Protein AF-A0A1Q6NEU2-F1 (afdb_monomer_lite)

Foldseek 3Di:
DDPWDFQPPPPPPFDKDQKKAFDFDWLLQPPPDHADRMDGADIFTWDGTFDPQVDDPVPPRHGQKDATIFDADPDDDPCVVVPPPSGTGGAWMDRQLRTDHNHCNDPDGDPSSVSSVVSSVLSSVCSVFDPKDKFWFPDQDPPGDTDPDDDADCDCVVQVVVPPRHRPVPDDDDIHMDIDGSPAIDDPGDDPPPPPHKDKDWDWDFDPPPFDWDQDPNDTTGIDTQLAPPGVFWDADSPPRDIWGADPVSMTTDGDDD

Secondary structure (DSSP, 8-state):
-----BSSTTT-S---EEEEEE---SHHHHSSSPPPSEEEEEEE---SB---TT--SS-SSS-SEEEEEEE--SSSSHHHHSTT-TTTSEEEEEETTEEEE-TTSSS---HHHHHHHHHHHHHHHHTS-PPPEEEEESSSSTTSPB---------HHHHTTSTT---GGGS----EEEEE-TT---S-S--S-TTTTEEEE--EEE-TTTPEEEEETTEEEEEEE--STTSS-EEE-TTT--EEE--TTS-EEEEPP-

Structure (mmCIF, N/CA/C/O backbone):
data_AF-A0A1Q6NEU2-F1
#
_entry.id   AF-A0A1Q6NEU2-F1
#
loop_
_atom_site.group_PDB
_atom_site.id
_atom_site.type_symbol
_atom_site.label_atom_id
_atom_site.label_alt_id
_atom_site.label_comp_id
_atom_site.label_asym_id
_atom_site.label_entity_id
_atom_site.label_seq_id
_atom_site.pdbx_PDB_ins_code
_atom_site.Cartn_x
_atom_site.Cartn_y
_atom_site.Cartn_z
_atom_site.occupancy
_atom_site.B_iso_or_equiv
_atom_site.auth_seq_id
_atom_site.auth_comp_id
_atom_site.auth_asym_id
_atom_site.auth_atom_id
_atom_site.pdbx_PDB_model_num
ATOM 1 N N . MET A 1 1 ? -8.692 10.899 -31.479 1.00 35.50 1 MET A N 1
ATOM 2 C CA . MET A 1 1 ? -7.730 10.333 -32.453 1.00 35.50 1 MET A CA 1
ATOM 3 C C . MET A 1 1 ? -6.394 10.227 -31.744 1.00 35.50 1 MET A C 1
ATOM 5 O O . MET A 1 1 ? -5.706 11.233 -31.646 1.00 35.50 1 MET A O 1
ATOM 9 N N . THR A 1 2 ? -6.055 9.061 -31.203 1.00 41.38 2 THR A N 1
ATOM 10 C CA . THR A 1 2 ? -4.752 8.843 -30.561 1.00 41.38 2 THR A CA 1
ATOM 11 C C . THR A 1 2 ? -3.757 8.523 -31.672 1.00 41.38 2 THR A C 1
ATOM 13 O O . THR A 1 2 ? -3.809 7.448 -32.267 1.00 41.38 2 THR A O 1
ATOM 16 N N . GLN A 1 3 ? -2.932 9.498 -32.058 1.00 51.88 3 GLN A N 1
ATOM 17 C CA . GLN A 1 3 ? -1.865 9.256 -33.026 1.00 51.88 3 GLN A CA 1
ATOM 18 C C . GLN A 1 3 ? -0.739 8.517 -32.300 1.00 51.88 3 GLN A C 1
ATOM 20 O O . GLN A 1 3 ? -0.020 9.106 -31.500 1.00 51.88 3 GLN A O 1
ATOM 25 N N . GLY A 1 4 ? -0.615 7.211 -32.537 1.00 51.53 4 GLY A N 1
ATOM 26 C CA . GLY A 1 4 ? 0.515 6.433 -32.040 1.00 51.53 4 GLY A CA 1
ATOM 27 C C . GLY A 1 4 ? 1.776 6.818 -32.804 1.00 51.53 4 GLY A C 1
ATOM 28 O O . GLY A 1 4 ? 1.962 6.394 -33.944 1.00 51.53 4 GLY A O 1
ATOM 29 N N . PHE A 1 5 ? 2.639 7.626 -32.196 1.00 65.00 5 PHE A N 1
ATOM 30 C CA . PHE A 1 5 ? 3.967 7.889 -32.735 1.00 65.00 5 PHE A CA 1
ATOM 31 C C . PHE A 1 5 ? 4.877 6.686 -32.442 1.00 65.00 5 PHE A C 1
ATOM 33 O O . PHE A 1 5 ? 4.876 6.121 -31.346 1.00 65.00 5 PHE A O 1
ATOM 40 N N . SER A 1 6 ? 5.630 6.252 -33.450 1.00 64.69 6 SER A N 1
ATOM 41 C CA . SER A 1 6 ? 6.607 5.170 -33.330 1.00 64.69 6 SER A CA 1
ATOM 42 C C . SER A 1 6 ? 7.957 5.715 -32.873 1.00 64.69 6 SER A C 1
ATOM 44 O O . SER A 1 6 ? 8.451 6.669 -33.473 1.00 64.69 6 SER A O 1
ATOM 46 N N . ASN A 1 7 ? 8.602 5.074 -31.899 1.00 65.06 7 ASN A N 1
ATOM 47 C CA . ASN A 1 7 ? 9.925 5.504 -31.427 1.00 65.06 7 ASN A CA 1
ATOM 48 C C . ASN A 1 7 ? 11.097 4.973 -32.238 1.00 65.06 7 ASN A C 1
ATOM 50 O O . ASN A 1 7 ? 12.141 5.609 -32.276 1.00 65.06 7 ASN A O 1
ATOM 54 N N . ASN A 1 8 ? 10.939 3.813 -32.878 1.00 57.53 8 ASN A N 1
ATOM 55 C CA . ASN A 1 8 ? 12.054 3.101 -33.511 1.00 57.53 8 ASN A CA 1
ATOM 56 C C . ASN A 1 8 ? 11.795 2.662 -34.952 1.00 57.53 8 ASN A C 1
ATOM 58 O O . ASN A 1 8 ? 12.530 1.834 -35.485 1.00 57.53 8 ASN A O 1
ATOM 62 N N . SER A 1 9 ? 10.797 3.235 -35.627 1.00 51.19 9 SER A N 1
ATOM 63 C CA . SER A 1 9 ? 10.545 2.914 -37.038 1.00 51.19 9 SER A CA 1
ATOM 64 C C . SER A 1 9 ? 11.638 3.414 -37.992 1.00 51.19 9 SER A C 1
ATOM 66 O O . SER A 1 9 ? 11.640 3.002 -39.147 1.00 51.19 9 SER A O 1
ATOM 68 N N . PHE A 1 10 ? 12.570 4.259 -37.530 1.00 45.19 10 PHE A N 1
ATOM 69 C CA . PHE A 1 10 ? 13.592 4.871 -38.386 1.00 45.19 10 PHE A CA 1
ATOM 70 C C . PHE A 1 10 ? 15.011 4.287 -38.273 1.00 45.19 10 PHE A C 1
ATOM 72 O O . PHE A 1 10 ? 15.767 4.486 -39.218 1.00 45.19 10 PHE A O 1
ATOM 79 N N . ASP A 1 11 ? 15.383 3.546 -37.216 1.00 50.19 11 ASP A N 1
ATOM 80 C CA . ASP A 1 11 ? 16.805 3.175 -37.009 1.00 50.19 11 ASP A CA 1
ATOM 81 C C . ASP A 1 11 ? 17.141 1.676 -37.146 1.00 50.19 11 ASP A C 1
ATOM 83 O O . ASP A 1 11 ? 18.307 1.308 -37.127 1.00 50.19 11 ASP A O 1
ATOM 87 N N . ASN A 1 12 ? 16.157 0.779 -37.310 1.00 46.88 12 ASN A N 1
ATOM 88 C CA . ASN A 1 12 ? 16.318 -0.672 -37.584 1.00 46.88 12 ASN A CA 1
ATOM 89 C C . ASN A 1 12 ? 17.397 -1.441 -36.761 1.00 46.88 12 ASN A C 1
ATOM 91 O O . ASN A 1 12 ? 17.771 -2.564 -37.095 1.00 46.88 12 ASN A O 1
ATOM 95 N N . THR A 1 13 ? 17.902 -0.860 -35.673 1.00 51.53 13 THR A N 1
ATOM 96 C CA . THR A 1 13 ? 19.008 -1.360 -34.850 1.00 51.53 13 THR A CA 1
ATOM 97 C C . THR A 1 13 ? 18.568 -1.335 -33.393 1.00 51.53 13 THR A C 1
ATOM 99 O O . THR A 1 13 ? 19.176 -0.689 -32.547 1.00 51.53 13 THR A O 1
ATOM 102 N N . GLY A 1 14 ? 17.452 -2.022 -33.108 1.00 58.94 14 GLY A N 1
ATOM 103 C CA . GLY A 1 14 ? 16.806 -2.056 -31.793 1.00 58.94 14 GLY A CA 1
ATOM 104 C C . GLY A 1 14 ? 17.824 -2.089 -30.654 1.00 58.94 14 GLY A C 1
ATOM 105 O O . GLY A 1 14 ? 18.530 -3.081 -30.455 1.00 58.94 14 GLY A O 1
ATOM 106 N N . HIS A 1 15 ? 17.946 -0.971 -29.939 1.00 72.69 15 HIS A N 1
ATOM 107 C CA . HIS A 1 15 ? 18.959 -0.822 -28.909 1.00 72.69 15 HIS A CA 1
ATOM 108 C C . HIS A 1 15 ? 18.599 -1.710 -27.729 1.00 72.69 15 HIS A C 1
ATOM 110 O O . HIS A 1 15 ? 17.589 -1.494 -27.055 1.00 72.69 15 HIS A O 1
ATOM 116 N N . THR A 1 16 ? 19.438 -2.705 -27.456 1.00 80.44 16 THR A N 1
ATOM 117 C CA . THR A 1 16 ? 19.224 -3.576 -26.308 1.00 80.44 16 THR A CA 1
ATOM 118 C C . THR A 1 16 ? 19.872 -3.027 -25.052 1.00 80.44 16 THR A C 1
ATOM 120 O O . THR A 1 16 ? 20.961 -2.455 -25.109 1.00 80.44 16 THR A O 1
ATOM 123 N N . THR A 1 17 ? 19.249 -3.273 -23.907 1.00 85.31 17 THR A N 1
ATOM 124 C CA . THR A 1 17 ? 19.856 -3.034 -22.599 1.00 85.31 17 THR A CA 1
ATOM 125 C C . THR A 1 17 ? 19.463 -4.119 -21.604 1.00 85.31 17 THR A C 1
ATOM 127 O O . THR A 1 17 ? 18.514 -4.861 -21.824 1.00 85.31 17 THR A O 1
ATOM 130 N N . SER A 1 18 ? 20.216 -4.217 -20.516 1.00 89.06 18 SER A N 1
ATOM 131 C CA . SER A 1 18 ? 19.984 -5.104 -19.374 1.00 89.06 18 SER A CA 1
ATOM 132 C C . SER A 1 18 ? 19.843 -4.309 -18.071 1.00 89.06 18 SER A C 1
ATOM 134 O O . SER A 1 18 ? 20.203 -4.796 -17.002 1.00 89.06 18 SER A O 1
ATOM 136 N N . HIS A 1 19 ? 19.440 -3.039 -18.164 1.00 90.12 19 HIS A N 1
ATOM 137 C CA . HIS A 1 19 ? 19.312 -2.151 -17.015 1.00 90.12 19 HIS A CA 1
ATOM 138 C C . HIS A 1 19 ? 18.087 -1.255 -17.157 1.00 90.12 19 HIS A C 1
ATOM 140 O O . HIS A 1 19 ? 17.776 -0.770 -18.249 1.00 90.12 19 HIS A O 1
ATOM 146 N N . ALA A 1 20 ? 17.464 -0.965 -16.022 1.00 92.00 20 ALA A N 1
ATOM 147 C CA . ALA A 1 20 ? 16.411 0.028 -15.915 1.00 92.00 20 ALA A CA 1
ATOM 148 C C . ALA A 1 20 ? 16.643 0.934 -14.700 1.00 92.00 20 ALA A C 1
ATOM 150 O O . ALA A 1 20 ? 17.252 0.528 -13.705 1.00 92.00 20 ALA A O 1
ATOM 151 N N . SER A 1 21 ? 16.179 2.174 -14.794 1.00 94.06 21 SER A N 1
ATOM 152 C CA . SER A 1 21 ? 16.161 3.157 -13.715 1.00 94.06 21 SER A CA 1
ATOM 153 C C . SER A 1 21 ? 14.737 3.443 -13.279 1.00 94.06 21 SER A C 1
ATOM 155 O O . SER A 1 21 ? 13.830 3.570 -14.100 1.00 94.06 21 SER A O 1
ATOM 157 N N . LYS A 1 22 ? 14.558 3.543 -11.966 1.00 94.50 22 LYS A N 1
ATOM 158 C CA . LYS A 1 22 ? 13.299 3.912 -11.335 1.00 94.50 22 LYS A CA 1
ATOM 159 C C . LYS A 1 22 ? 12.988 5.379 -11.622 1.00 94.50 22 LYS A C 1
ATOM 161 O O . LYS A 1 22 ? 13.884 6.222 -11.552 1.00 94.50 22 LYS A O 1
ATOM 166 N N . VAL A 1 23 ? 11.728 5.659 -11.934 1.00 93.12 23 VAL A N 1
ATOM 167 C CA . VAL A 1 23 ? 11.208 7.014 -12.187 1.00 93.12 23 VAL A CA 1
ATOM 168 C C . VAL A 1 23 ? 10.141 7.431 -11.183 1.00 93.12 23 VAL A C 1
ATOM 170 O O . VAL A 1 23 ? 10.088 8.608 -10.853 1.00 93.12 23 VAL A O 1
ATOM 173 N N . ASN A 1 24 ? 9.358 6.487 -10.653 1.00 89.06 24 ASN A N 1
ATOM 174 C CA . ASN A 1 24 ? 8.350 6.740 -9.622 1.00 89.06 24 ASN A CA 1
ATOM 175 C C . ASN A 1 24 ? 8.505 5.769 -8.446 1.00 89.06 24 ASN A C 1
ATOM 177 O O . ASN A 1 24 ? 9.010 4.658 -8.615 1.00 89.06 24 ASN A O 1
ATOM 181 N N . GLU A 1 25 ? 8.054 6.190 -7.264 1.00 83.50 25 GLU A N 1
ATOM 182 C CA . GLU A 1 25 ? 7.997 5.364 -6.052 1.00 83.50 25 GLU A CA 1
ATOM 183 C C . GLU A 1 25 ? 6.545 5.007 -5.714 1.00 83.50 25 GLU A C 1
ATOM 185 O O . GLU A 1 25 ? 5.640 5.794 -5.964 1.00 83.50 25 GLU A O 1
ATOM 190 N N . GLY A 1 26 ? 6.292 3.818 -5.169 1.00 79.94 26 GLY A N 1
ATOM 191 C CA . GLY A 1 26 ? 4.943 3.389 -4.783 1.00 79.94 26 GLY A CA 1
ATOM 192 C C . GLY A 1 26 ? 4.886 1.901 -4.457 1.00 79.94 26 GLY A C 1
ATOM 193 O O . GLY A 1 26 ? 5.928 1.260 -4.338 1.00 79.94 26 GLY A O 1
ATOM 194 N N . ALA A 1 27 ? 3.685 1.319 -4.356 1.00 78.31 27 ALA A N 1
ATOM 195 C CA . ALA A 1 27 ? 3.520 -0.110 -4.045 1.00 78.31 27 ALA A CA 1
ATOM 196 C C . ALA A 1 27 ? 4.365 -1.009 -4.969 1.00 78.31 27 ALA A C 1
ATOM 198 O O . ALA A 1 27 ? 5.043 -1.919 -4.499 1.00 78.31 27 ALA A O 1
ATOM 199 N N . MET A 1 28 ? 4.439 -0.663 -6.261 1.00 83.31 28 MET A N 1
ATOM 200 C CA . MET A 1 28 ? 5.257 -1.360 -7.262 1.00 83.31 28 MET A CA 1
ATOM 201 C C . MET A 1 28 ? 6.754 -1.409 -6.920 1.00 83.31 28 MET A C 1
ATOM 203 O O . MET A 1 28 ? 7.446 -2.346 -7.314 1.00 83.31 28 MET A O 1
ATOM 207 N N . THR A 1 29 ? 7.285 -0.418 -6.201 1.00 87.56 29 THR A N 1
ATOM 208 C CA . THR A 1 29 ? 8.722 -0.293 -5.898 1.00 87.56 29 THR A CA 1
ATOM 209 C C . THR A 1 29 ? 9.059 -0.531 -4.431 1.00 87.56 29 THR A C 1
ATOM 211 O O . THR A 1 29 ? 10.241 -0.592 -4.098 1.00 87.56 29 THR A O 1
ATOM 214 N N . GLN A 1 30 ? 8.051 -0.668 -3.568 1.00 85.75 30 GLN A N 1
ATOM 215 C CA . GLN A 1 30 ? 8.223 -0.680 -2.114 1.00 85.75 30 GLN A CA 1
ATOM 216 C C . GLN A 1 30 ? 7.699 -1.954 -1.439 1.00 85.75 30 GLN A C 1
ATOM 218 O O . GLN A 1 30 ? 8.169 -2.270 -0.348 1.00 85.75 30 GLN A O 1
ATOM 223 N N . TYR A 1 31 ? 6.754 -2.694 -2.040 1.00 82.38 31 TYR A N 1
ATOM 224 C CA . TYR A 1 31 ? 6.120 -3.833 -1.367 1.00 82.38 31 TYR A CA 1
ATOM 225 C C . TYR A 1 31 ? 5.802 -5.012 -2.302 1.00 82.38 31 TYR A C 1
ATOM 227 O O . TYR A 1 31 ? 5.257 -4.795 -3.382 1.00 82.38 31 TYR A O 1
ATOM 235 N N . PRO A 1 32 ? 6.057 -6.267 -1.873 1.00 82.62 32 PRO A N 1
ATOM 236 C CA . PRO A 1 32 ? 6.684 -6.672 -0.607 1.00 82.62 32 PRO A CA 1
ATOM 237 C C . PRO A 1 32 ? 8.203 -6.482 -0.583 1.00 82.62 32 PRO A C 1
ATOM 239 O O . PRO A 1 32 ? 8.812 -6.568 0.482 1.00 82.62 32 PRO A O 1
ATOM 242 N N . TYR A 1 33 ? 8.822 -6.229 -1.735 1.00 90.00 33 TYR A N 1
ATOM 243 C CA . TYR A 1 33 ? 10.257 -6.005 -1.836 1.00 90.00 33 TYR A CA 1
ATOM 244 C C . TYR A 1 33 ? 10.565 -4.536 -2.102 1.00 90.00 33 TYR A C 1
ATOM 246 O O . TYR A 1 33 ? 9.973 -3.908 -2.978 1.00 90.00 33 TYR A O 1
ATOM 254 N N . 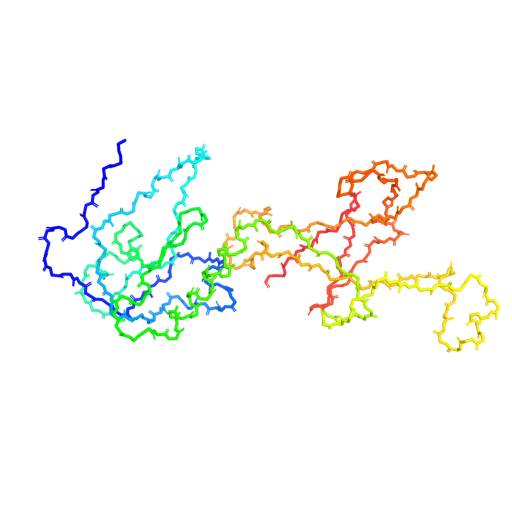TYR A 1 34 ? 11.570 -4.012 -1.406 1.00 90.62 34 TYR A N 1
ATOM 255 C CA . TYR A 1 34 ? 12.160 -2.729 -1.758 1.00 90.62 34 TYR A CA 1
ATOM 256 C C . TYR A 1 34 ? 12.983 -2.865 -3.046 1.00 90.62 34 TYR A C 1
ATOM 258 O O . TYR A 1 34 ? 13.957 -3.621 -3.092 1.00 90.62 34 TYR A O 1
ATOM 266 N N . ILE A 1 35 ? 12.615 -2.116 -4.085 1.00 91.38 35 ILE A N 1
ATOM 267 C CA . ILE A 1 35 ? 13.297 -2.115 -5.381 1.00 91.38 35 ILE A CA 1
ATOM 268 C C . ILE A 1 35 ? 14.207 -0.888 -5.481 1.00 91.38 35 ILE A C 1
ATOM 270 O O . ILE A 1 35 ? 13.770 0.253 -5.322 1.00 91.38 35 ILE A O 1
ATOM 274 N N . SER A 1 36 ? 15.488 -1.108 -5.781 1.00 91.38 36 SER A N 1
ATOM 275 C CA . SER A 1 36 ? 16.492 -0.045 -5.893 1.00 91.38 36 SER A CA 1
ATOM 276 C C . SER A 1 36 ? 16.226 0.929 -7.050 1.00 91.38 36 SER A C 1
ATOM 278 O O . SER A 1 36 ? 15.532 0.622 -8.018 1.00 91.38 36 SER A O 1
ATOM 280 N N . SER A 1 37 ? 16.832 2.120 -6.981 1.00 91.31 37 SER A N 1
ATOM 281 C CA . SER A 1 37 ? 16.742 3.162 -8.024 1.00 91.31 37 SER A CA 1
ATOM 282 C C . SER A 1 37 ? 17.287 2.739 -9.390 1.00 91.31 37 SER A C 1
ATOM 284 O O . SER A 1 37 ? 16.929 3.317 -10.413 1.00 91.31 37 SER A O 1
ATOM 286 N N . SER A 1 38 ? 18.136 1.716 -9.424 1.00 92.69 38 SER A N 1
ATOM 287 C CA . SER A 1 38 ? 18.604 1.064 -10.641 1.00 92.69 38 SER A CA 1
ATOM 288 C C . SER A 1 38 ? 18.494 -0.441 -10.447 1.00 92.69 38 SER A C 1
ATOM 290 O O . SER A 1 38 ? 18.886 -0.949 -9.395 1.00 92.69 38 SER A O 1
ATOM 292 N N . ILE A 1 39 ? 18.000 -1.140 -11.463 1.00 91.94 39 ILE A N 1
ATOM 293 C CA . ILE A 1 39 ? 17.892 -2.599 -11.476 1.00 91.94 39 ILE A CA 1
ATOM 294 C C . ILE A 1 39 ? 18.569 -3.184 -12.713 1.00 91.94 39 ILE A C 1
ATOM 296 O O . ILE A 1 39 ? 18.669 -2.535 -13.758 1.00 91.94 39 ILE A O 1
ATOM 300 N N . SER A 1 40 ? 19.031 -4.418 -12.571 1.00 90.69 40 SER A N 1
ATOM 301 C CA . SER A 1 40 ? 19.452 -5.294 -13.651 1.00 90.69 40 SER A CA 1
ATOM 302 C C . SER A 1 40 ? 18.236 -6.030 -14.197 1.00 90.69 40 SER A C 1
ATOM 304 O O . SER A 1 40 ? 17.435 -6.576 -13.437 1.00 90.69 40 SER A O 1
ATOM 306 N N . THR A 1 41 ? 18.118 -6.069 -15.515 1.00 88.56 41 THR A N 1
ATOM 307 C CA . THR A 1 41 ? 17.045 -6.753 -16.234 1.00 88.56 41 THR A CA 1
ATOM 308 C C . THR A 1 41 ? 17.644 -7.799 -17.161 1.00 88.56 41 THR A C 1
ATOM 310 O O . THR A 1 41 ? 18.794 -7.684 -17.600 1.00 88.56 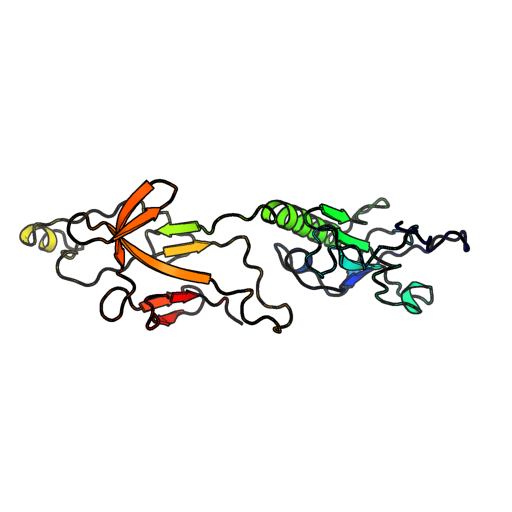41 THR A O 1
ATOM 313 N N . ALA A 1 42 ? 16.852 -8.793 -17.550 1.00 88.81 42 ALA A N 1
ATOM 314 C CA . ALA A 1 42 ? 17.140 -9.574 -18.734 1.00 88.81 42 ALA A CA 1
ATOM 315 C C . ALA A 1 42 ? 17.346 -8.615 -19.916 1.00 88.81 42 ALA A C 1
ATOM 317 O O . ALA A 1 42 ? 16.777 -7.518 -19.972 1.00 88.81 42 ALA A O 1
ATOM 318 N N . THR A 1 43 ? 18.196 -9.013 -20.864 1.00 86.31 43 THR A N 1
ATOM 319 C CA . THR A 1 43 ? 18.469 -8.167 -22.028 1.00 86.31 43 THR A CA 1
ATOM 320 C C . THR A 1 43 ? 17.175 -7.950 -22.813 1.00 86.31 43 THR A C 1
ATOM 322 O O . THR A 1 43 ? 16.650 -8.881 -23.417 1.00 86.31 43 THR A O 1
ATOM 325 N N . THR A 1 44 ? 16.688 -6.718 -22.844 1.00 83.19 44 THR A N 1
ATOM 326 C CA . THR A 1 44 ? 15.460 -6.302 -23.527 1.00 83.19 44 THR A CA 1
ATOM 327 C C . THR A 1 44 ? 15.777 -5.283 -24.619 1.00 83.19 44 THR A C 1
ATOM 329 O O . THR A 1 44 ? 16.917 -4.824 -24.714 1.00 83.19 44 THR A O 1
ATOM 332 N N . HIS A 1 45 ? 14.816 -4.975 -25.487 1.00 82.56 45 HIS A N 1
ATOM 333 C CA . HIS A 1 45 ? 14.973 -4.014 -26.581 1.00 82.56 45 HIS A CA 1
ATOM 334 C C . HIS A 1 45 ? 14.245 -2.697 -26.296 1.00 82.56 45 HIS A C 1
ATOM 336 O O . HIS A 1 45 ? 13.431 -2.596 -25.382 1.00 82.56 45 HIS A O 1
ATOM 342 N N . SER A 1 46 ? 14.521 -1.695 -27.124 1.00 79.19 46 SER A N 1
ATOM 343 C CA . SER A 1 46 ? 13.841 -0.404 -27.110 1.00 79.19 46 SER A CA 1
ATOM 344 C C . SER A 1 46 ? 12.354 -0.514 -27.448 1.00 79.19 46 SER A C 1
ATOM 346 O O . SER A 1 46 ? 11.937 -1.419 -28.169 1.00 79.19 46 SER A O 1
ATOM 348 N N . GLN A 1 47 ? 11.532 0.409 -26.948 1.00 80.12 47 GLN A N 1
ATOM 349 C CA . GLN A 1 47 ? 10.089 0.363 -27.192 1.00 80.12 47 GLN A CA 1
ATOM 350 C C . GLN A 1 47 ? 9.745 0.769 -28.631 1.00 80.12 47 GLN A C 1
ATOM 352 O O . GLN A 1 47 ? 10.392 1.638 -29.226 1.00 80.12 47 GLN A O 1
ATOM 357 N N . TYR A 1 48 ? 8.718 0.129 -29.195 1.00 77.44 48 TYR A N 1
ATOM 358 C CA . TYR A 1 48 ? 8.244 0.419 -30.554 1.00 77.44 48 TYR A CA 1
ATOM 359 C C . TYR A 1 48 ? 7.291 1.616 -30.596 1.00 77.44 48 TYR A C 1
ATOM 361 O O . TYR A 1 48 ? 7.360 2.419 -31.528 1.00 77.44 48 TYR A O 1
ATOM 369 N N . TYR A 1 49 ? 6.443 1.760 -29.578 1.00 81.81 49 TYR A N 1
ATOM 370 C CA . TYR A 1 49 ? 5.387 2.770 -29.510 1.00 81.81 49 TYR A CA 1
ATOM 371 C C . TYR A 1 49 ? 5.626 3.751 -28.371 1.00 81.81 49 TYR A C 1
ATOM 373 O O . TYR A 1 49 ? 6.187 3.373 -27.344 1.00 81.81 49 TYR A O 1
ATOM 381 N N . GLN A 1 50 ? 5.161 4.984 -28.548 1.00 86.50 50 GLN A N 1
ATOM 382 C CA . GLN A 1 50 ? 5.089 5.981 -27.486 1.00 86.50 50 GLN A CA 1
ATOM 383 C C . GLN A 1 50 ? 3.895 5.733 -26.564 1.00 86.50 50 GLN A C 1
ATOM 385 O O . GLN A 1 50 ? 2.826 5.335 -27.028 1.00 86.50 50 GLN A O 1
ATOM 390 N N . LEU A 1 51 ? 4.065 6.012 -25.270 1.00 87.19 51 LEU A N 1
ATOM 391 C CA . LEU A 1 51 ? 2.930 6.101 -24.351 1.00 87.19 51 LEU A CA 1
ATOM 392 C C . LEU A 1 51 ? 2.191 7.426 -24.556 1.00 87.19 51 LEU A C 1
ATOM 394 O O . LEU A 1 51 ? 2.806 8.496 -24.600 1.00 87.19 51 LEU A O 1
ATOM 398 N N . ALA A 1 52 ? 0.865 7.352 -24.631 1.00 87.19 52 ALA A N 1
ATOM 399 C CA . ALA A 1 52 ? -0.006 8.518 -24.593 1.00 87.19 52 ALA A CA 1
ATOM 400 C C . ALA A 1 52 ? -0.087 9.032 -23.148 1.00 87.19 52 ALA A C 1
ATOM 402 O O . ALA A 1 52 ? -1.023 8.727 -22.422 1.00 87.19 52 ALA A O 1
ATOM 403 N N . MET A 1 53 ? 0.926 9.786 -22.713 1.00 87.19 53 MET A N 1
ATOM 404 C CA . MET A 1 53 ? 1.035 10.358 -21.355 1.00 87.19 53 MET A CA 1
ATOM 405 C C . MET A 1 53 ? -0.035 11.426 -21.043 1.00 87.19 53 MET A C 1
ATOM 407 O O . MET A 1 53 ? 0.030 12.116 -20.032 1.00 87.19 53 MET A O 1
ATOM 411 N N . GLU A 1 54 ? -0.973 11.617 -21.954 1.00 85.12 54 GLU A N 1
ATOM 412 C CA . GLU A 1 54 ? -2.105 12.528 -21.881 1.00 85.12 54 GLU A CA 1
ATOM 413 C C . GLU A 1 54 ? -3.439 11.770 -21.838 1.00 85.12 54 GLU A C 1
ATOM 415 O O . GLU A 1 54 ? -4.498 12.382 -21.933 1.00 85.12 54 GLU A O 1
ATOM 420 N N . GLU A 1 55 ? -3.388 10.439 -21.752 1.00 82.56 55 GLU A N 1
ATOM 421 C CA . GLU A 1 55 ? -4.567 9.594 -21.639 1.00 82.56 55 GLU A CA 1
ATOM 422 C C . GLU A 1 55 ? -5.263 9.836 -20.296 1.00 82.56 55 GLU A C 1
ATOM 424 O O . GLU A 1 55 ? -4.690 9.596 -19.236 1.00 82.56 55 GLU A O 1
ATOM 429 N N . ASP A 1 56 ? -6.514 10.271 -20.376 1.00 80.56 56 ASP A N 1
ATOM 430 C CA . ASP A 1 56 ? -7.421 10.496 -19.252 1.00 80.56 56 ASP A CA 1
ATOM 431 C C . ASP A 1 56 ? -8.790 9.919 -19.648 1.00 80.56 56 ASP A C 1
ATOM 433 O O . ASP A 1 56 ? -9.662 10.587 -20.207 1.00 80.56 56 ASP A O 1
ATO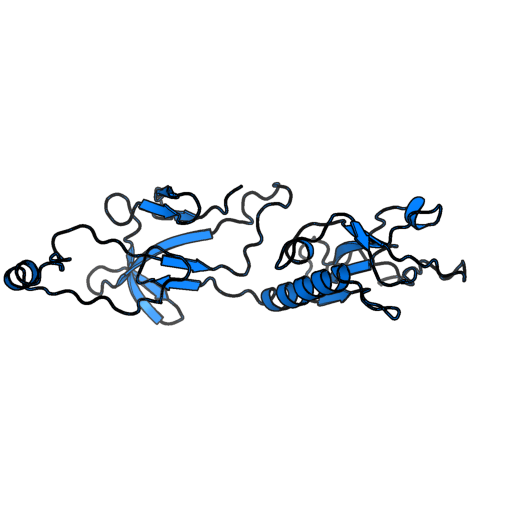M 437 N N . SER A 1 57 ? -8.934 8.605 -19.483 1.00 76.25 57 SER A N 1
ATOM 438 C CA . SER A 1 57 ? -10.115 7.842 -19.900 1.00 76.25 57 SER A CA 1
ATOM 439 C C . SER A 1 57 ? -11.298 8.098 -18.963 1.00 76.25 57 SER A C 1
ATOM 441 O O . SER A 1 57 ? -12.456 7.984 -19.377 1.00 76.25 57 SER A O 1
ATOM 443 N N . ASN A 1 58 ? -11.014 8.403 -17.694 1.00 76.31 58 ASN A N 1
ATOM 444 C CA . ASN A 1 58 ? -12.007 8.626 -16.646 1.00 76.31 58 ASN A CA 1
ATOM 445 C C . ASN A 1 58 ? -12.452 10.108 -16.551 1.00 76.31 58 ASN A C 1
ATOM 447 O O . ASN A 1 58 ? -13.481 10.384 -15.935 1.00 76.31 58 ASN A O 1
ATOM 451 N N . HIS A 1 59 ? -11.769 11.011 -17.266 1.00 79.88 59 HIS A N 1
ATOM 452 C CA . HIS A 1 59 ? -12.011 12.453 -17.347 1.00 79.88 59 HIS A CA 1
ATOM 453 C C . HIS A 1 59 ? -11.883 13.173 -15.994 1.00 79.88 59 HIS A C 1
ATOM 455 O O . HIS A 1 59 ? -12.605 14.145 -15.740 1.00 79.88 59 HIS A O 1
ATOM 461 N N . ASP A 1 60 ? -10.995 12.702 -15.116 1.00 78.44 60 ASP A N 1
ATOM 462 C CA . ASP A 1 60 ? -10.723 13.325 -13.815 1.00 78.44 60 ASP A CA 1
ATOM 463 C C . ASP A 1 60 ? -9.693 14.469 -13.890 1.00 78.44 60 ASP A C 1
ATOM 465 O O . ASP A 1 60 ? -9.456 15.168 -12.901 1.00 78.44 60 ASP A O 1
ATOM 469 N N . GLY A 1 61 ? -9.140 14.725 -15.081 1.00 81.88 61 GLY A N 1
ATOM 470 C CA . GLY A 1 61 ? -8.144 15.761 -15.327 1.00 81.88 61 GLY A CA 1
ATOM 471 C C . GLY A 1 61 ? -6.715 15.328 -15.002 1.00 81.88 61 GLY A C 1
ATOM 472 O O . GLY A 1 61 ? -5.810 16.168 -15.050 1.00 81.88 61 GLY A O 1
ATOM 473 N N . THR A 1 62 ? -6.494 14.053 -14.680 1.00 78.06 62 THR A N 1
ATOM 474 C CA . THR A 1 62 ? -5.185 13.456 -14.410 1.00 78.06 62 THR A CA 1
ATOM 475 C C . THR A 1 62 ? -4.849 12.369 -15.435 1.00 78.06 62 THR A C 1
ATOM 477 O O . THR A 1 62 ? -5.708 11.828 -16.118 1.00 78.06 62 THR A O 1
ATOM 480 N N . ASN A 1 63 ? -3.556 12.090 -15.615 1.00 81.06 63 ASN A N 1
ATOM 481 C CA . ASN A 1 63 ? -3.110 11.055 -16.547 1.00 81.06 63 ASN A CA 1
ATOM 482 C C . ASN A 1 63 ? -3.278 9.663 -15.912 1.00 81.06 63 ASN A C 1
ATOM 484 O O . ASN A 1 63 ? -2.735 9.404 -14.839 1.00 81.06 63 ASN A O 1
ATOM 488 N N . ASP A 1 64 ? -3.928 8.745 -16.628 1.00 78.88 64 ASP A N 1
ATOM 489 C CA . ASP A 1 64 ? -4.148 7.353 -16.215 1.00 78.88 64 ASP A CA 1
ATOM 490 C C . ASP A 1 64 ? -2.869 6.487 -16.221 1.00 78.88 64 ASP A C 1
ATOM 492 O O . ASP A 1 64 ? -2.876 5.357 -15.720 1.00 78.88 64 ASP A O 1
ATOM 496 N N . ILE A 1 65 ? -1.790 6.955 -16.857 1.00 87.81 65 ILE A N 1
ATOM 497 C CA . ILE A 1 65 ? -0.539 6.226 -17.083 1.00 87.81 65 ILE A CA 1
ATOM 498 C C . ILE A 1 65 ? 0.540 6.649 -16.086 1.00 87.81 65 ILE A C 1
ATOM 500 O O . ILE A 1 65 ? 1.026 7.782 -16.101 1.00 87.81 65 ILE A O 1
ATOM 504 N N . VAL A 1 66 ? 1.037 5.676 -15.321 1.00 89.25 66 VAL A N 1
ATOM 505 C CA . VAL A 1 66 ? 2.186 5.838 -14.422 1.00 89.25 66 VAL A CA 1
ATOM 506 C C . VAL A 1 66 ? 3.332 4.951 -14.888 1.00 89.25 66 VAL A C 1
ATOM 508 O O . VAL A 1 66 ? 3.215 3.727 -14.934 1.00 89.25 66 VAL A O 1
ATOM 511 N N . VAL A 1 67 ? 4.470 5.559 -15.221 1.00 92.38 67 VAL A N 1
ATOM 512 C CA . VAL A 1 67 ? 5.699 4.829 -15.567 1.00 92.38 67 VAL A CA 1
ATOM 513 C C . VAL A 1 67 ? 6.541 4.648 -14.310 1.00 92.38 67 VAL A C 1
ATOM 515 O O . VAL A 1 67 ? 6.849 5.617 -13.629 1.00 92.38 67 VAL A O 1
ATOM 518 N N . TRP A 1 68 ? 6.928 3.416 -13.996 1.00 93.81 68 TRP A N 1
ATOM 519 C CA . TRP A 1 68 ? 7.674 3.067 -12.781 1.00 93.81 68 TRP A CA 1
ATOM 520 C C . TRP A 1 68 ? 9.170 2.924 -13.039 1.00 93.81 68 TRP A C 1
ATOM 522 O O . TRP A 1 68 ? 9.989 3.359 -12.228 1.00 93.81 68 TRP A O 1
ATOM 532 N N . PHE A 1 69 ? 9.530 2.366 -14.195 1.00 94.31 69 PHE A N 1
ATOM 533 C CA . PHE A 1 69 ? 10.915 2.201 -14.624 1.00 94.31 69 PHE A CA 1
ATOM 534 C C . PHE A 1 69 ? 11.078 2.551 -16.099 1.00 94.31 69 PHE A C 1
ATOM 536 O O . PHE A 1 69 ? 10.233 2.190 -16.921 1.00 94.31 69 PHE A O 1
ATOM 543 N N . CYS A 1 70 ? 12.213 3.163 -16.429 1.00 92.75 70 CYS A N 1
ATOM 544 C CA . CYS A 1 70 ? 12.675 3.386 -17.793 1.00 92.75 70 CYS A CA 1
ATOM 545 C C . CYS A 1 70 ? 13.939 2.568 -18.077 1.00 92.75 70 CYS A C 1
ATOM 547 O O . CYS A 1 70 ? 14.789 2.386 -17.209 1.00 92.75 70 CYS A O 1
ATOM 549 N N . LEU A 1 71 ? 14.082 2.094 -19.309 1.00 90.06 71 LEU A N 1
ATOM 550 C CA . LEU A 1 71 ? 15.300 1.506 -19.843 1.00 90.06 71 LEU A CA 1
ATOM 551 C C . LEU A 1 71 ? 16.462 2.494 -19.726 1.00 90.06 71 LEU A C 1
ATOM 553 O O . LEU A 1 71 ? 16.341 3.682 -20.025 1.00 90.06 71 LEU A O 1
ATOM 557 N N . LYS A 1 72 ? 17.612 1.968 -19.314 1.00 88.38 72 LYS A N 1
ATOM 558 C CA . LYS A 1 72 ? 18.847 2.718 -19.081 1.00 88.38 72 LYS A CA 1
ATOM 559 C C . LYS A 1 72 ? 20.003 2.019 -19.779 1.00 88.38 72 LYS A C 1
ATOM 561 O O . LYS A 1 72 ? 20.017 0.797 -19.818 1.00 88.38 72 LYS A O 1
ATOM 566 N N . ASN A 1 73 ? 21.012 2.745 -20.265 1.00 79.38 73 ASN A N 1
ATOM 567 C CA . ASN A 1 73 ? 22.299 2.151 -20.661 1.00 79.38 73 ASN A CA 1
ATOM 568 C C . ASN A 1 73 ? 23.439 2.613 -19.749 1.00 79.38 73 ASN A C 1
ATOM 570 O O . ASN A 1 73 ? 23.394 3.701 -19.181 1.00 79.38 73 ASN A O 1
ATOM 574 N N . GLY A 1 74 ? 24.484 1.791 -19.659 1.00 63.09 74 GLY A N 1
ATOM 575 C CA . GLY A 1 74 ? 25.796 2.167 -19.129 1.00 63.09 74 GLY A CA 1
ATOM 576 C C . GLY A 1 74 ? 26.800 2.627 -20.200 1.00 63.09 74 GLY A C 1
ATOM 577 O O . GLY A 1 74 ? 27.959 2.848 -19.868 1.00 63.09 74 GLY A O 1
ATOM 578 N N . LYS A 1 75 ? 26.397 2.731 -21.475 1.00 64.94 75 LYS A N 1
ATOM 579 C CA . LYS A 1 75 ? 27.209 3.193 -22.623 1.00 64.94 75 LYS A CA 1
ATOM 580 C C . LYS A 1 75 ? 26.430 4.220 -23.449 1.00 64.94 75 LYS A C 1
ATOM 582 O O . LYS A 1 75 ? 25.207 4.157 -23.436 1.00 64.94 75 LYS A O 1
ATOM 587 N N . GLU A 1 76 ? 27.117 5.085 -24.200 1.00 64.06 76 GLU A N 1
ATOM 588 C CA . GLU A 1 76 ? 26.489 6.139 -25.018 1.00 64.06 76 GLU A CA 1
ATOM 589 C C . GLU A 1 76 ? 25.511 5.580 -26.066 1.00 64.06 76 GLU A C 1
ATOM 591 O O . GLU A 1 76 ? 25.915 4.979 -27.062 1.00 64.06 76 GLU A O 1
ATOM 596 N N . ASN A 1 77 ? 24.209 5.763 -25.831 1.00 71.38 77 ASN A N 1
ATOM 597 C CA . ASN A 1 77 ? 23.137 5.527 -26.801 1.00 71.38 77 ASN A CA 1
ATOM 598 C C . ASN A 1 77 ? 21.897 6.387 -26.477 1.00 71.38 77 ASN A C 1
ATOM 600 O O . ASN A 1 77 ? 21.946 7.248 -25.599 1.00 71.38 77 ASN A O 1
ATOM 604 N N . ALA A 1 78 ? 20.763 6.119 -27.139 1.00 69.56 78 ALA A N 1
ATOM 605 C CA . ALA A 1 78 ? 19.488 6.807 -26.905 1.00 69.56 78 ALA A CA 1
ATOM 606 C C . ALA A 1 78 ? 19.077 6.914 -25.418 1.00 69.56 78 ALA A C 1
ATOM 608 O O . ALA A 1 78 ? 18.542 7.941 -25.008 1.00 69.56 78 ALA A O 1
ATOM 609 N N . TYR A 1 79 ? 19.383 5.910 -24.587 1.00 78.56 79 TYR A N 1
ATOM 610 C CA . TYR A 1 79 ? 19.076 5.923 -23.150 1.00 78.56 79 TYR A CA 1
ATOM 611 C C . TYR A 1 79 ? 20.018 6.831 -22.337 1.00 78.56 79 TYR A C 1
ATOM 613 O O . TYR A 1 79 ? 19.685 7.219 -21.221 1.00 78.56 79 TYR A O 1
ATOM 621 N N . THR A 1 80 ? 21.199 7.158 -22.869 1.00 77.31 80 THR A N 1
ATOM 622 C CA . THR A 1 80 ? 22.129 8.144 -22.292 1.00 77.31 80 THR A CA 1
ATOM 623 C C . THR A 1 80 ? 21.767 9.564 -22.708 1.00 77.31 80 THR A C 1
ATOM 625 O O . THR A 1 80 ? 21.892 10.476 -21.897 1.00 77.31 80 THR A O 1
ATOM 628 N N . TYR A 1 81 ? 21.312 9.755 -23.951 1.00 79.75 81 TYR A N 1
ATOM 629 C CA . TYR A 1 81 ? 20.929 11.074 -24.463 1.00 79.75 81 TYR A CA 1
ATOM 630 C C . TYR A 1 81 ? 19.545 11.526 -23.975 1.00 79.75 81 TYR A C 1
ATOM 632 O O . TYR A 1 81 ? 19.340 12.720 -23.782 1.00 79.75 81 TYR A O 1
ATOM 640 N N . SER A 1 82 ? 18.620 10.586 -23.742 1.00 82.50 82 SER A N 1
ATOM 641 C CA . SER A 1 82 ? 17.291 10.841 -23.163 1.00 82.50 82 SER A CA 1
ATOM 642 C C . SER A 1 82 ? 17.043 9.915 -21.958 1.00 82.50 82 SER A C 1
ATOM 644 O O . SER A 1 82 ? 16.260 8.957 -22.040 1.00 82.50 82 SER A O 1
ATOM 646 N N . PRO A 1 83 ? 17.770 10.120 -20.840 1.00 85.44 83 PRO A N 1
ATOM 647 C CA . PRO A 1 83 ? 17.606 9.297 -19.649 1.00 85.44 83 PRO A CA 1
ATOM 648 C C . PRO A 1 83 ? 16.219 9.522 -19.043 1.00 85.44 83 PRO A C 1
ATOM 650 O O . PRO A 1 83 ? 15.736 10.649 -18.992 1.00 85.44 83 PRO A O 1
ATOM 653 N N . ASN A 1 84 ? 15.593 8.451 -18.545 1.00 88.94 84 ASN A N 1
ATOM 654 C CA . ASN A 1 84 ? 14.264 8.504 -17.921 1.00 88.94 84 ASN A CA 1
ATOM 655 C C . ASN A 1 84 ? 13.162 9.115 -18.808 1.00 88.94 84 ASN A C 1
ATOM 657 O O . ASN A 1 84 ? 12.182 9.654 -18.303 1.00 88.94 84 ASN A O 1
ATOM 661 N N . ASP A 1 85 ? 13.283 8.985 -20.129 1.00 89.88 85 ASP A N 1
ATOM 662 C CA . ASP A 1 85 ? 12.225 9.356 -21.066 1.00 89.88 85 ASP A CA 1
ATOM 663 C C . ASP A 1 85 ? 11.015 8.426 -20.899 1.00 89.88 85 ASP A C 1
ATOM 665 O O . ASP A 1 85 ? 10.961 7.335 -21.462 1.00 89.88 85 ASP A O 1
ATOM 669 N N . VAL A 1 86 ? 10.053 8.835 -20.074 1.00 90.38 86 VAL A N 1
ATOM 670 C CA . VAL A 1 86 ? 8.876 8.026 -19.722 1.00 90.38 86 VAL A CA 1
ATOM 671 C C . VAL A 1 86 ? 7.979 7.729 -20.920 1.00 90.38 86 VAL A C 1
ATOM 673 O O . VAL A 1 86 ? 7.351 6.675 -20.969 1.00 90.38 86 VAL A O 1
ATOM 676 N N . ARG A 1 87 ? 7.954 8.614 -21.922 1.00 88.75 87 ARG A N 1
ATOM 677 C CA . ARG A 1 87 ? 7.158 8.412 -23.134 1.00 88.75 87 ARG A CA 1
ATOM 678 C C . ARG A 1 87 ? 7.809 7.381 -24.048 1.00 88.75 87 ARG A C 1
ATOM 680 O O . ARG A 1 87 ? 7.087 6.612 -24.687 1.00 88.75 87 ARG A O 1
ATOM 687 N N . ASN A 1 88 ? 9.147 7.357 -24.099 1.00 85.38 88 ASN A N 1
ATOM 688 C CA . ASN A 1 88 ? 9.869 6.619 -25.133 1.00 85.38 88 ASN A CA 1
ATOM 689 C C . ASN A 1 88 ? 10.678 5.410 -24.682 1.00 85.38 88 ASN A C 1
ATOM 691 O O . ASN A 1 88 ? 10.818 4.441 -25.428 1.00 85.38 88 ASN A O 1
ATOM 695 N N . ASN A 1 89 ? 11.185 5.457 -23.461 1.00 88.56 89 ASN A N 1
ATOM 696 C CA . ASN A 1 89 ? 12.108 4.485 -22.903 1.00 88.56 89 ASN A CA 1
ATOM 697 C C . ASN A 1 89 ? 11.476 3.732 -21.729 1.00 88.56 89 ASN A C 1
ATOM 699 O O . ASN A 1 89 ? 12.205 3.213 -20.895 1.00 88.56 89 ASN A O 1
ATOM 703 N N . TYR A 1 90 ? 10.148 3.649 -21.628 1.00 90.62 90 TYR A N 1
ATOM 704 C CA . TYR A 1 90 ? 9.488 2.905 -20.553 1.00 90.62 90 TYR A CA 1
ATOM 705 C C . TYR A 1 90 ? 9.891 1.422 -20.553 1.00 90.62 90 TYR A C 1
ATOM 707 O O . TYR A 1 90 ? 10.102 0.793 -21.591 1.00 90.62 90 TYR A O 1
ATOM 715 N N . TYR A 1 91 ? 9.997 0.856 -19.358 1.00 91.62 91 TYR A N 1
ATOM 716 C CA . TYR A 1 91 ? 10.252 -0.564 -19.117 1.00 91.62 91 TYR A CA 1
ATOM 717 C C . TYR A 1 91 ? 9.116 -1.210 -18.321 1.00 91.62 91 TYR A C 1
ATOM 719 O O . TYR A 1 91 ? 8.744 -2.354 -18.574 1.00 91.62 91 TYR A O 1
ATOM 727 N N . PHE A 1 92 ? 8.553 -0.465 -17.371 1.00 92.00 92 PHE A N 1
ATOM 728 C CA . PHE A 1 92 ? 7.503 -0.935 -16.480 1.00 92.00 92 PHE A CA 1
ATOM 729 C C . PHE A 1 92 ? 6.519 0.206 -16.234 1.00 92.00 92 PHE A C 1
ATOM 731 O O . PHE A 1 92 ? 6.940 1.270 -15.778 1.00 92.00 92 PHE A O 1
ATOM 738 N N . TYR A 1 93 ? 5.237 0.016 -16.544 1.00 91.94 93 TYR A N 1
ATOM 739 C CA . TYR A 1 93 ? 4.212 1.051 -16.383 1.00 91.94 93 TYR A CA 1
ATOM 740 C C . TYR A 1 93 ? 2.847 0.447 -16.036 1.00 91.94 93 TYR A C 1
ATOM 742 O O . TYR A 1 93 ? 2.610 -0.742 -16.239 1.00 91.94 93 TYR A O 1
ATOM 750 N N . SER A 1 94 ? 1.943 1.266 -15.516 1.00 88.12 94 SER A N 1
ATOM 751 C CA . SER A 1 94 ? 0.544 0.914 -15.272 1.00 88.12 94 SER A CA 1
ATOM 752 C C . SER A 1 94 ? -0.386 1.902 -15.968 1.00 88.12 94 SER A C 1
ATOM 754 O O . SER A 1 94 ? -0.047 3.077 -16.088 1.00 88.12 94 SER A O 1
ATOM 756 N N . LYS A 1 95 ? -1.548 1.419 -16.413 1.00 83.00 95 LYS A N 1
ATOM 757 C CA . LYS A 1 95 ? -2.698 2.231 -16.826 1.00 83.00 95 LYS A CA 1
ATOM 758 C C . LYS A 1 95 ? -3.888 1.828 -15.959 1.00 83.00 95 LYS A C 1
ATOM 760 O O . LYS A 1 95 ? -4.404 0.720 -16.125 1.00 83.00 95 LYS A O 1
ATOM 765 N N . GLY A 1 96 ? -4.290 2.685 -15.024 1.00 71.69 96 GLY A N 1
ATOM 766 C CA . GLY A 1 96 ? -5.261 2.317 -13.989 1.00 71.69 96 GLY A CA 1
ATOM 767 C C . GLY A 1 96 ? -4.839 1.040 -13.245 1.00 71.69 96 GLY A C 1
ATOM 768 O O . GLY A 1 96 ? -3.726 0.950 -12.730 1.00 71.69 96 GLY A O 1
ATOM 769 N N . ASN A 1 97 ? -5.702 0.020 -13.244 1.00 68.25 97 ASN A N 1
ATOM 770 C CA . ASN A 1 97 ? -5.453 -1.281 -12.611 1.00 68.25 97 ASN A CA 1
ATOM 771 C C . ASN A 1 97 ? -4.697 -2.295 -13.493 1.00 68.25 97 ASN A C 1
ATOM 773 O O . ASN A 1 97 ? -4.462 -3.426 -13.065 1.00 68.25 97 ASN A O 1
ATOM 777 N N . VAL A 1 98 ? -4.326 -1.928 -14.722 1.00 77.38 98 VAL A N 1
ATOM 778 C CA . VAL A 1 98 ? -3.604 -2.813 -15.643 1.00 77.38 98 VAL A CA 1
ATOM 779 C C . VAL A 1 98 ? -2.116 -2.501 -15.600 1.00 77.38 98 VAL A C 1
ATOM 781 O O . VAL A 1 98 ? -1.699 -1.367 -15.835 1.00 77.38 98 VAL A O 1
ATOM 784 N N . ILE A 1 99 ? -1.302 -3.524 -15.347 1.00 86.12 99 ILE A N 1
ATOM 785 C CA . ILE A 1 99 ? 0.153 -3.399 -15.270 1.00 86.12 99 ILE A CA 1
ATOM 786 C C . ILE A 1 99 ? 0.790 -4.010 -16.513 1.00 86.12 99 ILE A C 1
ATOM 788 O O . ILE A 1 99 ? 0.525 -5.157 -16.871 1.00 86.12 99 ILE A O 1
ATOM 792 N N . TYR A 1 100 ? 1.680 -3.248 -17.138 1.00 86.75 100 TYR A N 1
ATOM 793 C CA . TYR A 1 100 ? 2.447 -3.651 -18.303 1.00 86.75 100 TYR A CA 1
ATOM 794 C C . TYR A 1 100 ? 3.914 -3.799 -17.918 1.00 86.75 100 TYR A C 1
ATOM 796 O O . TYR A 1 100 ? 4.578 -2.852 -17.487 1.00 86.75 100 TYR A O 1
ATOM 804 N N . THR A 1 101 ? 4.429 -5.012 -18.092 1.00 79.75 101 THR A N 1
ATOM 805 C CA . THR A 1 101 ? 5.786 -5.371 -17.677 1.00 79.75 101 THR A CA 1
ATOM 806 C C . THR A 1 101 ? 6.645 -5.674 -18.899 1.00 79.75 101 THR A C 1
ATOM 808 O O . THR A 1 101 ? 6.231 -6.446 -19.762 1.00 79.75 101 THR A O 1
ATOM 811 N N . GLY A 1 102 ? 7.858 -5.121 -18.953 1.00 68.75 102 GLY A N 1
ATOM 812 C CA . GLY A 1 102 ? 8.906 -5.524 -19.899 1.00 68.75 102 GLY A CA 1
ATOM 813 C C . GLY A 1 102 ? 9.736 -6.730 -19.435 1.00 68.75 102 GLY A C 1
ATOM 814 O O . GLY A 1 102 ? 10.793 -7.000 -20.010 1.00 68.75 102 GLY A O 1
ATOM 815 N N . VAL A 1 103 ? 9.301 -7.419 -18.373 1.00 66.75 103 VAL A N 1
ATOM 816 C CA . VAL A 1 103 ? 10.031 -8.509 -17.713 1.00 66.75 103 VAL A CA 1
ATOM 817 C C . VAL A 1 103 ? 10.139 -9.728 -18.633 1.00 66.75 103 VAL A C 1
ATOM 819 O O . VAL A 1 103 ? 9.162 -10.146 -19.248 1.00 66.75 103 VAL A O 1
ATOM 822 N N . GLY A 1 104 ? 11.329 -10.336 -18.704 1.00 56.72 104 GLY A N 1
ATOM 823 C CA . GLY A 1 104 ? 11.506 -11.652 -19.338 1.00 56.72 104 GLY A CA 1
ATOM 824 C C . GLY A 1 104 ? 11.561 -11.661 -20.872 1.00 56.72 104 GLY A C 1
ATOM 825 O O . GLY A 1 104 ? 11.396 -12.715 -21.483 1.00 56.72 104 GLY A O 1
ATOM 826 N N . HIS A 1 105 ? 11.833 -10.520 -21.512 1.00 64.75 105 HIS A N 1
ATOM 827 C CA . HIS A 1 105 ? 11.883 -10.401 -22.977 1.00 64.75 105 HIS A CA 1
ATOM 828 C C . HIS A 1 105 ? 12.952 -11.296 -23.660 1.00 64.75 105 HIS A C 1
ATOM 830 O O . HIS A 1 105 ? 12.850 -11.625 -24.843 1.00 64.75 105 HIS A O 1
ATOM 836 N N . LYS A 1 106 ? 13.993 -11.713 -22.929 1.00 65.88 106 LYS A N 1
ATOM 837 C CA . LYS A 1 106 ? 14.948 -12.765 -23.324 1.00 65.88 106 LYS A CA 1
ATOM 838 C C . LYS A 1 106 ? 15.134 -13.746 -22.165 1.00 65.88 106 LYS A C 1
ATOM 840 O O . LYS A 1 106 ? 14.769 -13.455 -21.029 1.00 65.88 106 LYS A O 1
ATOM 845 N N . THR A 1 107 ? 15.727 -14.906 -22.442 1.00 70.56 107 THR A N 1
ATOM 846 C CA . THR A 1 107 ? 16.079 -15.900 -21.415 1.00 70.56 107 THR A CA 1
ATOM 847 C C . THR A 1 107 ? 16.918 -15.279 -20.292 1.00 70.56 107 THR A C 1
ATOM 849 O O . THR A 1 107 ? 17.845 -14.523 -20.581 1.00 70.56 107 THR A O 1
ATOM 852 N N . GLY A 1 108 ? 16.653 -15.669 -19.041 1.00 76.06 108 GLY A N 1
ATOM 853 C CA . GLY A 1 108 ? 17.448 -15.255 -17.879 1.00 76.06 108 GLY A CA 1
ATOM 854 C C . GLY A 1 108 ? 16.860 -14.074 -17.106 1.00 76.06 108 GLY A C 1
ATOM 855 O O . GLY A 1 108 ? 17.548 -13.074 -16.923 1.00 76.06 108 GLY A O 1
ATOM 856 N N . ILE A 1 109 ? 15.607 -14.205 -16.650 1.00 85.69 109 ILE A N 1
ATOM 857 C CA . ILE A 1 109 ? 14.984 -13.258 -15.713 1.00 85.69 109 ILE A CA 1
ATOM 858 C C . ILE A 1 109 ? 15.883 -13.061 -14.484 1.00 85.69 109 ILE A C 1
ATOM 860 O O . ILE A 1 109 ? 16.358 -14.035 -13.890 1.00 85.69 109 ILE A O 1
ATOM 864 N N . THR A 1 110 ? 16.146 -11.812 -14.114 1.00 89.56 110 THR A N 1
ATOM 865 C CA . THR A 1 110 ? 16.979 -11.505 -12.946 1.00 89.56 110 THR A CA 1
ATOM 866 C C . THR A 1 110 ? 16.174 -11.626 -11.652 1.00 89.56 110 THR A C 1
ATOM 868 O O . THR A 1 110 ? 14.945 -11.558 -11.645 1.00 89.56 110 THR A O 1
ATOM 871 N N . GLN A 1 111 ? 16.859 -11.756 -10.514 1.00 91.38 111 GLN A N 1
ATOM 872 C CA . GLN A 1 111 ? 16.196 -11.725 -9.205 1.00 91.38 111 GLN A CA 1
ATOM 873 C C . GLN A 1 111 ? 15.451 -10.399 -8.968 1.00 91.38 111 GLN A C 1
ATOM 875 O O . GLN A 1 111 ? 14.361 -10.395 -8.405 1.00 91.38 111 GLN A O 1
ATOM 880 N N . GLN A 1 112 ? 16.012 -9.277 -9.427 1.00 91.88 112 GLN A N 1
ATOM 881 C CA . GLN A 1 112 ? 15.386 -7.960 -9.286 1.00 91.88 112 GLN A CA 1
ATOM 882 C C . GLN A 1 112 ? 14.127 -7.835 -10.156 1.00 91.88 112 GLN A C 1
ATOM 884 O O . GLN A 1 112 ? 13.142 -7.249 -9.718 1.00 91.88 112 GLN A O 1
ATOM 889 N N . GLU A 1 113 ? 14.111 -8.446 -11.346 1.00 90.69 113 GLU A N 1
ATOM 890 C CA . GLU A 1 113 ? 12.897 -8.567 -12.160 1.00 90.69 113 GLU A CA 1
ATOM 891 C C . GLU A 1 113 ? 11.836 -9.455 -11.502 1.00 90.69 113 GLU A C 1
ATOM 893 O O . GLU A 1 113 ? 10.657 -9.119 -11.548 1.00 90.69 113 GLU A O 1
ATOM 898 N N . GLN A 1 114 ? 12.231 -10.562 -10.863 1.00 91.62 114 GLN A N 1
ATOM 899 C CA . GLN A 1 114 ? 11.301 -11.420 -10.117 1.00 91.62 114 GLN A CA 1
ATOM 900 C C . GLN A 1 114 ? 10.658 -10.672 -8.943 1.00 91.62 114 GLN A C 1
ATOM 902 O O . GLN A 1 114 ? 9.454 -10.788 -8.729 1.00 91.62 114 GLN A O 1
ATOM 907 N N . GLN A 1 115 ? 11.443 -9.884 -8.205 1.00 92.94 115 GLN A N 1
ATOM 908 C CA . GLN A 1 115 ? 10.949 -9.055 -7.102 1.00 92.94 115 GLN A CA 1
ATOM 909 C C . GLN A 1 115 ? 10.001 -7.962 -7.601 1.00 92.94 115 GLN A C 1
ATOM 911 O O . GLN A 1 115 ? 8.912 -7.810 -7.056 1.00 92.94 115 GLN A O 1
ATOM 916 N N . LEU A 1 116 ? 10.369 -7.255 -8.676 1.00 91.56 116 LEU A N 1
ATOM 917 C CA . LEU A 1 116 ? 9.503 -6.253 -9.300 1.00 91.56 116 LEU A CA 1
ATOM 918 C C . LEU A 1 116 ? 8.191 -6.876 -9.804 1.00 91.56 116 LEU A C 1
ATOM 920 O O . LEU A 1 116 ? 7.121 -6.307 -9.613 1.00 91.56 116 LEU A O 1
ATOM 924 N N . PHE A 1 117 ? 8.255 -8.068 -10.401 1.00 90.38 117 PHE A N 1
ATOM 925 C CA . PHE A 1 117 ? 7.069 -8.809 -10.824 1.00 90.38 117 PHE A CA 1
ATOM 926 C C . PHE A 1 117 ? 6.188 -9.227 -9.635 1.00 90.38 117 PHE A C 1
ATOM 928 O O . PHE A 1 117 ? 4.970 -9.083 -9.702 1.00 90.38 117 PHE A O 1
ATOM 935 N N . ALA A 1 118 ? 6.775 -9.693 -8.529 1.00 90.12 118 ALA A N 1
ATOM 936 C CA . ALA A 1 118 ? 6.025 -10.041 -7.322 1.00 90.12 118 ALA A CA 1
ATOM 937 C C . ALA A 1 118 ? 5.311 -8.821 -6.714 1.00 90.12 118 ALA A C 1
ATOM 939 O O . ALA A 1 118 ? 4.122 -8.908 -6.400 1.00 90.12 118 ALA A O 1
ATOM 940 N N . ASN A 1 119 ? 6.001 -7.678 -6.620 1.00 89.38 119 ASN A N 1
ATOM 941 C CA . ASN A 1 119 ? 5.395 -6.411 -6.208 1.00 89.38 119 ASN A CA 1
ATOM 942 C C . ASN A 1 119 ? 4.203 -6.047 -7.095 1.00 89.38 119 ASN A C 1
ATOM 944 O O . ASN A 1 119 ? 3.149 -5.669 -6.596 1.00 89.38 119 ASN A O 1
ATOM 948 N N . ALA A 1 120 ? 4.348 -6.213 -8.409 1.00 86.62 120 ALA A N 1
ATOM 949 C CA . ALA A 1 120 ? 3.300 -5.912 -9.370 1.00 86.62 120 ALA A CA 1
ATOM 950 C C . ALA A 1 120 ? 2.050 -6.774 -9.200 1.00 86.62 120 ALA A C 1
ATOM 952 O O . ALA A 1 120 ? 0.940 -6.254 -9.215 1.00 86.62 120 ALA A O 1
ATOM 953 N N . VAL A 1 121 ? 2.221 -8.084 -9.019 1.00 85.56 121 VAL A N 1
ATOM 954 C CA . VAL A 1 121 ? 1.100 -9.007 -8.798 1.00 85.56 121 VAL A CA 1
ATOM 955 C C . VAL A 1 121 ? 0.339 -8.633 -7.528 1.00 85.56 121 VAL A C 1
ATOM 957 O O . VAL A 1 121 ? -0.889 -8.592 -7.541 1.00 85.56 121 VAL A O 1
ATOM 960 N N . ILE A 1 122 ? 1.059 -8.321 -6.451 1.00 81.44 122 ILE A N 1
ATOM 961 C CA . ILE A 1 122 ? 0.454 -7.928 -5.176 1.00 81.44 122 ILE A CA 1
ATOM 962 C C . ILE A 1 122 ? -0.240 -6.571 -5.294 1.00 81.44 122 ILE A C 1
ATOM 964 O O . ILE A 1 122 ? -1.375 -6.426 -4.854 1.00 81.44 122 ILE A O 1
ATOM 968 N N . ALA A 1 123 ? 0.391 -5.597 -5.948 1.00 78.12 123 ALA A N 1
ATOM 969 C CA . ALA A 1 123 ? -0.226 -4.305 -6.196 1.00 78.12 123 ALA A CA 1
ATOM 970 C C . ALA A 1 123 ? -1.501 -4.449 -7.043 1.00 78.12 123 ALA A C 1
ATOM 972 O O . ALA A 1 123 ? -2.528 -3.904 -6.666 1.00 78.12 123 ALA A O 1
ATOM 973 N N . ALA A 1 124 ? -1.486 -5.235 -8.126 1.00 75.06 124 ALA A N 1
ATOM 974 C CA . ALA A 1 124 ? -2.687 -5.507 -8.921 1.00 75.06 124 ALA A CA 1
ATOM 975 C C . ALA A 1 124 ? -3.803 -6.169 -8.100 1.00 75.06 124 ALA A C 1
ATOM 977 O O . ALA A 1 124 ? -4.966 -5.806 -8.261 1.00 75.06 124 ALA A O 1
ATOM 978 N N . ALA A 1 125 ? -3.457 -7.118 -7.224 1.00 70.44 125 ALA A N 1
ATOM 979 C CA . ALA A 1 125 ? -4.418 -7.769 -6.336 1.00 70.44 125 ALA A CA 1
ATOM 980 C C . ALA A 1 125 ? -5.025 -6.792 -5.314 1.00 70.44 125 ALA A C 1
ATOM 982 O O . ALA A 1 125 ? -6.202 -6.909 -4.996 1.00 70.44 125 ALA A O 1
ATOM 983 N N . ASN A 1 126 ? -4.256 -5.803 -4.853 1.00 63.75 126 ASN A N 1
ATOM 984 C CA . ASN A 1 126 ? -4.719 -4.790 -3.902 1.00 63.75 126 ASN A CA 1
ATOM 985 C C . ASN A 1 126 ? -5.463 -3.614 -4.564 1.00 63.75 126 ASN A C 1
ATOM 987 O O . ASN A 1 126 ? -6.111 -2.845 -3.866 1.00 63.75 126 ASN A O 1
ATOM 991 N N . VAL A 1 127 ? -5.394 -3.443 -5.892 1.00 57.66 127 VAL A N 1
ATOM 992 C CA . VAL A 1 127 ? -6.125 -2.368 -6.601 1.00 57.66 127 VAL A CA 1
ATOM 993 C C . VAL A 1 127 ? -7.643 -2.617 -6.627 1.00 57.66 127 VAL A C 1
ATOM 995 O O . VAL A 1 127 ? -8.417 -1.690 -6.870 1.00 57.66 127 VAL A O 1
ATOM 998 N N . THR A 1 128 ? -8.119 -3.824 -6.303 1.00 53.78 128 THR A N 1
ATOM 999 C CA . THR A 1 128 ? -9.483 -3.931 -5.770 1.00 53.78 128 THR A CA 1
ATOM 1000 C C . THR A 1 128 ? -9.450 -3.367 -4.359 1.00 53.78 128 THR A C 1
ATOM 1002 O O . THR A 1 128 ? -8.919 -4.040 -3.483 1.00 53.78 128 THR A O 1
ATOM 1005 N N . ALA A 1 129 ? -9.966 -2.148 -4.161 1.00 55.62 129 ALA A N 1
ATOM 1006 C CA . ALA A 1 129 ? -10.048 -1.517 -2.846 1.00 55.62 129 ALA A CA 1
ATOM 1007 C C . ALA A 1 129 ? -10.559 -2.537 -1.822 1.00 55.62 129 ALA A C 1
ATOM 1009 O O . ALA A 1 129 ? -11.687 -3.025 -1.932 1.00 55.62 129 ALA A O 1
ATOM 1010 N N . VAL A 1 130 ? -9.687 -2.919 -0.893 1.00 65.25 130 VAL A N 1
ATOM 1011 C CA . VAL A 1 130 ? -10.031 -3.860 0.172 1.00 65.25 130 VAL A CA 1
ATOM 1012 C C . VAL A 1 130 ? -10.465 -3.029 1.365 1.00 65.25 130 VAL A C 1
ATOM 1014 O O . VAL A 1 130 ? -9.728 -2.131 1.768 1.00 65.25 130 VAL A O 1
ATOM 1017 N N . ASP A 1 131 ? -11.640 -3.305 1.924 1.00 73.88 131 ASP A N 1
ATOM 1018 C CA . ASP A 1 131 ? -12.075 -2.629 3.145 1.00 73.88 131 ASP A CA 1
ATOM 1019 C C . ASP A 1 131 ? -11.035 -2.844 4.262 1.00 73.88 131 ASP A C 1
ATOM 1021 O O . ASP A 1 131 ? -10.507 -3.955 4.403 1.00 73.88 131 ASP A O 1
ATOM 1025 N N . PRO A 1 132 ? -10.707 -1.809 5.057 1.00 76.75 132 PRO A N 1
ATOM 1026 C CA . PRO A 1 132 ? -9.799 -1.973 6.179 1.00 76.75 132 PRO A CA 1
ATOM 1027 C C . PRO A 1 132 ? -10.372 -2.979 7.183 1.00 76.75 132 PRO A C 1
ATOM 1029 O O . PRO A 1 132 ? -11.569 -3.002 7.472 1.00 76.75 132 PRO A O 1
ATOM 1032 N N . GLU A 1 133 ? -9.496 -3.798 7.750 1.00 83.56 133 GLU A N 1
ATOM 1033 C CA . GLU A 1 133 ? -9.840 -4.831 8.718 1.00 83.56 133 GLU A CA 1
ATOM 1034 C C . GLU A 1 133 ? -9.439 -4.390 10.129 1.00 83.56 133 GLU A C 1
ATOM 1036 O O . GLU A 1 133 ? -8.323 -3.911 10.349 1.00 83.56 133 GLU A O 1
ATOM 1041 N N . ALA A 1 134 ? -10.331 -4.606 11.097 1.00 88.19 134 ALA A N 1
ATOM 1042 C CA . ALA A 1 134 ? -10.057 -4.455 12.520 1.00 88.19 134 ALA A CA 1
ATOM 1043 C C . ALA A 1 134 ? -10.308 -5.782 13.247 1.00 88.19 134 ALA A C 1
ATOM 1045 O O . ALA A 1 134 ? -11.401 -6.339 13.166 1.00 88.19 134 ALA A O 1
ATOM 1046 N N . THR A 1 135 ? -9.309 -6.272 13.981 1.00 91.69 135 THR A N 1
ATOM 1047 C CA . THR A 1 135 ? -9.382 -7.542 14.719 1.00 91.69 135 THR A CA 1
ATOM 1048 C C . THR A 1 135 ? -8.979 -7.335 16.176 1.00 91.69 135 THR A C 1
ATOM 1050 O O . THR A 1 135 ? -7.957 -6.699 16.440 1.00 91.69 135 THR A O 1
ATOM 1053 N N . PHE A 1 136 ? -9.724 -7.913 17.120 1.00 93.50 136 PHE A N 1
ATOM 1054 C CA . PHE A 1 136 ? -9.295 -8.006 18.518 1.00 93.50 136 PHE A CA 1
ATOM 1055 C C . PHE A 1 136 ? -8.280 -9.139 18.700 1.00 93.50 136 PHE A C 1
ATOM 1057 O O . PHE A 1 136 ? -8.419 -10.199 18.089 1.00 93.50 136 PHE A O 1
ATOM 1064 N N . LEU A 1 137 ? -7.260 -8.908 19.522 1.00 94.44 137 LEU A N 1
ATOM 1065 C CA . LEU A 1 137 ? -6.191 -9.860 19.822 1.00 94.44 137 LEU A CA 1
ATOM 1066 C C . LEU A 1 137 ? -6.165 -10.208 21.312 1.00 94.44 137 LEU A C 1
ATOM 1068 O O . LEU A 1 137 ? -6.474 -9.358 22.148 1.00 94.44 137 LEU A O 1
ATOM 1072 N N . ASP A 1 138 ? -5.746 -11.434 21.627 1.00 92.00 138 ASP A N 1
ATOM 1073 C CA . ASP A 1 138 ? -5.633 -11.935 23.003 1.00 92.00 138 ASP A CA 1
ATOM 1074 C C . ASP A 1 138 ? -4.446 -11.340 23.783 1.00 92.00 138 ASP A C 1
ATOM 1076 O O . ASP A 1 138 ? -4.489 -11.282 25.013 1.00 92.00 138 ASP A O 1
ATOM 1080 N N . ASP A 1 139 ? -3.422 -10.841 23.084 1.00 91.62 139 ASP A N 1
ATOM 1081 C CA . ASP A 1 139 ? -2.255 -10.178 23.671 1.00 91.62 139 ASP A CA 1
ATOM 1082 C C . ASP A 1 139 ? -1.841 -8.916 22.886 1.00 91.62 139 ASP A C 1
ATOM 1084 O O . ASP A 1 139 ? -2.240 -8.688 21.740 1.00 91.62 139 ASP A O 1
ATOM 1088 N N . PHE A 1 140 ? -1.027 -8.058 23.506 1.00 91.62 140 PHE A N 1
ATOM 1089 C CA . PHE A 1 140 ? -0.428 -6.876 22.882 1.00 91.62 140 PHE A CA 1
ATOM 1090 C C . PHE A 1 140 ? 0.775 -7.268 22.010 1.00 91.62 140 PHE A C 1
ATOM 1092 O O . PHE A 1 140 ? 1.883 -6.778 22.216 1.00 91.62 140 PHE A O 1
ATOM 1099 N N . ASP A 1 141 ? 0.549 -8.153 21.036 1.00 88.19 141 ASP A N 1
ATOM 1100 C CA . ASP A 1 141 ? 1.508 -8.598 20.018 1.00 88.19 141 ASP A CA 1
ATOM 1101 C C . ASP A 1 141 ? 0.790 -8.734 18.651 1.00 88.19 141 ASP A C 1
ATOM 1103 O O . ASP A 1 141 ? -0.232 -9.410 18.566 1.00 88.19 141 ASP A O 1
ATOM 1107 N N . PRO A 1 142 ? 1.281 -8.127 17.550 1.00 84.56 142 PRO A N 1
ATOM 1108 C CA . PRO A 1 142 ? 0.656 -8.195 16.227 1.00 84.56 142 PRO A CA 1
ATOM 1109 C C . PRO A 1 142 ? 0.441 -9.606 15.662 1.00 84.56 142 PRO A C 1
ATOM 1111 O O . PRO A 1 142 ? -0.394 -9.762 14.755 1.00 84.56 142 PRO A O 1
ATOM 1114 N N . VAL A 1 143 ? 1.204 -10.601 16.134 1.00 87.75 143 VAL A N 1
ATOM 1115 C CA . VAL A 1 143 ? 1.086 -12.010 15.718 1.00 87.75 143 VAL A CA 1
ATOM 1116 C C . VAL A 1 143 ? 0.282 -12.870 16.697 1.00 87.75 143 VAL A C 1
ATOM 1118 O O . VAL A 1 143 ? 0.177 -14.077 16.479 1.00 87.75 143 VAL A O 1
ATOM 1121 N N . ALA A 1 144 ? -0.293 -12.266 17.739 1.00 91.75 144 ALA A N 1
ATOM 1122 C CA . ALA A 1 144 ? -1.146 -12.946 18.703 1.00 91.75 144 ALA A CA 1
ATOM 1123 C C . ALA A 1 144 ? -2.443 -13.479 18.064 1.00 91.75 144 ALA A C 1
ATOM 1125 O O . ALA A 1 144 ? -2.791 -13.145 16.919 1.00 91.75 144 ALA A O 1
ATOM 1126 N N . SER A 1 145 ? -3.144 -14.346 18.795 1.00 93.62 145 SER A N 1
ATOM 1127 C CA . SER A 1 145 ? -4.358 -14.985 18.287 1.00 93.62 145 SER A CA 1
ATOM 1128 C C . SER A 1 145 ? -5.529 -14.006 18.320 1.00 93.62 145 SER A C 1
ATOM 1130 O O . SER A 1 145 ? -5.556 -13.061 19.105 1.00 93.62 145 SER A O 1
ATOM 1132 N N . GLN A 1 146 ? -6.516 -14.226 17.454 1.00 93.75 146 GLN A N 1
ATOM 1133 C CA . GLN A 1 146 ? -7.740 -13.431 17.472 1.00 93.75 146 GLN A CA 1
ATOM 1134 C C . GLN A 1 146 ? -8.565 -13.743 18.727 1.00 93.75 146 GLN A C 1
ATOM 1136 O O . GLN A 1 146 ? -8.836 -14.906 19.023 1.00 93.75 146 GLN A O 1
ATOM 1141 N N . GLU A 1 147 ? -9.004 -12.697 19.424 1.00 91.69 147 GLU A N 1
ATOM 1142 C CA . GLU A 1 147 ? -9.944 -12.788 20.539 1.00 91.69 147 GLU A CA 1
ATOM 1143 C C . GLU A 1 147 ? -11.362 -12.490 20.033 1.00 91.69 147 GLU A C 1
ATOM 1145 O O . GLU A 1 147 ? -11.687 -11.359 19.681 1.00 91.69 147 GLU A O 1
ATOM 1150 N N . GLU A 1 148 ? -12.221 -13.509 19.971 1.00 88.00 148 GLU A N 1
ATOM 1151 C CA . GLU A 1 148 ? -13.624 -13.342 19.549 1.00 88.00 148 GLU A CA 1
ATOM 1152 C C . GLU A 1 148 ? -14.552 -12.989 20.713 1.00 88.00 148 GLU A C 1
ATOM 1154 O O . GLU A 1 148 ? -15.559 -12.303 20.542 1.00 88.00 148 GLU A O 1
ATOM 1159 N N . TYR A 1 149 ? -14.226 -13.475 21.909 1.00 84.69 149 TYR A N 1
ATOM 1160 C CA . TYR A 1 149 ? -15.036 -13.303 23.102 1.00 84.69 149 TYR A CA 1
ATOM 1161 C C . TYR A 1 149 ? -14.151 -13.168 24.334 1.00 84.69 149 TYR A C 1
ATOM 1163 O O . TYR A 1 149 ? -13.179 -13.900 24.512 1.00 84.69 149 TYR A O 1
ATOM 1171 N N . ARG A 1 150 ? -14.566 -12.283 25.238 1.00 80.75 150 ARG A N 1
ATOM 1172 C CA . ARG A 1 150 ? -14.019 -12.180 26.588 1.00 80.75 150 ARG A CA 1
ATOM 1173 C C . ARG A 1 150 ? -15.150 -12.369 27.585 1.00 80.75 150 ARG A C 1
ATOM 1175 O O . ARG A 1 150 ? -16.159 -11.667 27.531 1.00 80.75 150 ARG A O 1
ATOM 1182 N N . TYR A 1 151 ? -15.004 -13.349 28.471 1.00 75.12 151 TYR A N 1
ATOM 1183 C CA . TYR A 1 151 ? -16.004 -13.632 29.496 1.00 75.12 151 TYR A CA 1
ATOM 1184 C C . TYR A 1 151 ? -15.745 -12.808 30.750 1.00 75.12 151 TYR A C 1
ATOM 1186 O O . TYR A 1 151 ? -14.615 -12.709 31.225 1.00 75.12 151 TYR A O 1
ATOM 1194 N N . TYR A 1 152 ? -16.823 -12.284 31.325 1.00 70.12 152 TYR A N 1
ATOM 1195 C CA . TYR A 1 152 ? -16.785 -11.513 32.560 1.00 70.12 152 TYR A CA 1
ATOM 1196 C C . TYR A 1 152 ? -17.656 -12.194 33.613 1.00 70.12 152 TYR A C 1
ATOM 1198 O O . TYR A 1 152 ? -18.765 -12.645 33.314 1.00 70.12 152 TYR A O 1
ATOM 1206 N N . MET A 1 153 ? -17.167 -12.264 34.852 1.00 64.75 153 MET A N 1
ATOM 1207 C CA . MET A 1 153 ? -17.963 -12.740 35.982 1.00 64.75 153 MET A CA 1
ATOM 1208 C C . MET A 1 153 ? -18.612 -11.543 36.685 1.00 64.75 153 MET A C 1
ATOM 1210 O O . MET A 1 153 ? -17.888 -10.710 37.220 1.00 64.75 153 MET A O 1
ATOM 1214 N N . PRO A 1 154 ? -19.953 -11.451 36.733 1.00 62.25 154 PRO A N 1
ATOM 1215 C CA . PRO A 1 154 ? -20.632 -10.328 37.376 1.00 62.25 154 PRO A CA 1
ATOM 1216 C C . PRO A 1 154 ? -20.602 -10.392 38.911 1.00 62.25 154 PRO A C 1
ATOM 1218 O O . PRO A 1 154 ? -20.941 -9.417 39.579 1.00 62.25 154 PRO A O 1
ATOM 1221 N N . ASP A 1 155 ? -20.232 -11.540 39.484 1.00 61.94 155 ASP A N 1
ATOM 1222 C CA . ASP A 1 155 ? -20.215 -11.760 40.928 1.00 61.94 155 ASP A CA 1
ATOM 1223 C C . ASP A 1 155 ? -18.832 -11.455 41.522 1.00 61.94 155 ASP A C 1
ATOM 1225 O O . ASP A 1 155 ? -17.889 -12.251 41.432 1.00 61.94 155 ASP A O 1
ATOM 1229 N N . ARG A 1 156 ? -18.740 -10.287 42.169 1.00 56.06 156 ARG A N 1
ATOM 1230 C CA . ARG A 1 156 ? -17.528 -9.757 42.809 1.00 56.06 156 ARG A CA 1
ATOM 1231 C C . ARG A 1 156 ? -16.892 -10.733 43.803 1.00 56.06 156 ARG A C 1
ATOM 1233 O O . ARG A 1 156 ? -15.675 -10.717 43.954 1.00 56.06 156 ARG A O 1
ATOM 1240 N N . LEU A 1 157 ? -17.690 -11.552 44.498 1.00 57.00 157 LEU A N 1
ATOM 1241 C CA . LEU A 1 157 ? -17.197 -12.418 45.577 1.00 57.00 157 LEU A CA 1
ATOM 1242 C C . LEU A 1 157 ? -16.414 -13.627 45.052 1.00 57.00 157 LEU A C 1
ATOM 1244 O O . LEU A 1 157 ? -15.508 -14.098 45.731 1.00 57.00 157 LEU A O 1
ATOM 1248 N N . LYS A 1 158 ? -16.719 -14.097 43.837 1.00 54.22 158 LYS A N 1
ATOM 1249 C CA . LYS A 1 158 ? -16.022 -15.236 43.219 1.00 54.22 158 LYS A CA 1
ATOM 1250 C C . LYS A 1 158 ? -14.794 -14.825 42.413 1.00 54.22 158 LYS A C 1
ATOM 1252 O O . LYS A 1 158 ? -13.832 -15.584 42.355 1.00 54.22 158 LYS A O 1
ATOM 1257 N N . ALA A 1 159 ? -14.801 -13.621 41.839 1.00 53.28 159 ALA A N 1
ATOM 1258 C CA . ALA A 1 159 ? -13.667 -13.090 41.082 1.00 53.28 159 ALA A CA 1
ATOM 1259 C C . ALA A 1 159 ? -12.403 -12.955 41.955 1.00 53.28 159 ALA A C 1
ATOM 1261 O O . ALA A 1 159 ? -11.317 -13.313 41.521 1.00 53.28 159 ALA A O 1
ATOM 1262 N N . SER A 1 160 ? -12.545 -12.539 43.222 1.00 51.78 160 SER A N 1
ATOM 1263 C CA . SER A 1 160 ? -11.415 -12.435 44.160 1.00 51.78 160 SER A CA 1
ATOM 1264 C C . SER A 1 160 ? -10.844 -13.777 44.641 1.00 51.78 160 SER A C 1
ATOM 1266 O O . SER A 1 160 ? -9.735 -13.799 45.165 1.00 51.78 160 SER A O 1
ATOM 1268 N N . GLU A 1 161 ? -11.587 -14.882 44.507 1.00 53.53 161 GLU A N 1
ATOM 1269 C CA . GLU A 1 161 ? -11.127 -16.228 44.899 1.00 53.53 161 GLU A CA 1
ATOM 1270 C C . GLU A 1 161 ? -10.378 -16.945 43.762 1.00 53.53 161 GLU A C 1
ATOM 1272 O O . GLU A 1 161 ? -9.506 -17.776 44.016 1.00 53.53 161 GLU A O 1
ATOM 1277 N N . ALA A 1 162 ? -10.678 -16.602 42.507 1.00 56.66 162 ALA A N 1
ATOM 1278 C CA . ALA A 1 162 ? -9.927 -17.035 41.336 1.00 56.66 162 ALA A CA 1
ATOM 1279 C C . ALA A 1 162 ? -8.748 -16.072 41.129 1.00 56.66 162 ALA A C 1
ATOM 1281 O O . 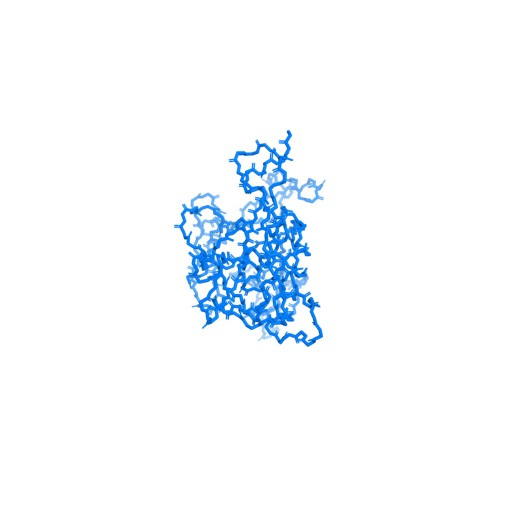ALA A 1 162 ? -8.882 -15.046 40.473 1.00 56.66 162 ALA A O 1
ATOM 1282 N N . GLY A 1 163 ? -7.611 -16.390 41.751 1.00 49.28 163 GLY A N 1
ATOM 1283 C CA . GLY A 1 163 ? -6.444 -15.523 41.983 1.00 49.28 163 GLY A CA 1
ATOM 1284 C C . GLY A 1 163 ? -5.722 -14.861 40.796 1.00 49.28 163 GLY A C 1
ATOM 1285 O O . GLY A 1 163 ? -4.594 -14.440 40.999 1.00 49.28 163 GLY A O 1
ATOM 1286 N N . ASP A 1 164 ? -6.345 -14.726 39.625 1.00 52.47 164 ASP A N 1
ATOM 1287 C CA . ASP A 1 164 ? -5.862 -13.931 38.483 1.00 52.47 164 ASP A CA 1
ATOM 1288 C C . ASP A 1 164 ? -6.985 -13.174 37.731 1.00 52.47 164 ASP A C 1
ATOM 1290 O O . ASP A 1 164 ? -6.709 -12.436 36.788 1.00 52.47 164 ASP A O 1
ATOM 1294 N N . THR A 1 165 ? -8.260 -13.302 38.127 1.00 52.25 165 THR A N 1
ATOM 1295 C CA . THR A 1 165 ? -9.377 -12.608 37.459 1.00 52.25 165 THR A CA 1
ATOM 1296 C C . THR A 1 165 ? -9.870 -11.439 38.303 1.00 52.25 165 THR A C 1
ATOM 1298 O O . THR A 1 165 ? -10.724 -11.599 39.175 1.00 52.25 165 THR A O 1
ATOM 1301 N N . SER A 1 166 ? -9.356 -10.236 38.049 1.00 51.16 166 SER A N 1
ATOM 1302 C CA . SER A 1 166 ? -9.979 -9.015 38.566 1.00 51.16 166 SER A CA 1
ATOM 1303 C C . SER A 1 166 ? -11.428 -8.921 38.064 1.00 51.16 166 SER A C 1
ATOM 1305 O O . SER A 1 166 ? -11.740 -9.288 36.930 1.00 51.16 166 SER A O 1
ATOM 1307 N N . ASN A 1 167 ? -12.349 -8.457 38.915 1.00 54.47 167 ASN A N 1
ATOM 1308 C CA . ASN A 1 167 ? -13.721 -8.172 38.496 1.00 54.47 167 ASN A CA 1
ATOM 1309 C C . ASN A 1 167 ? -13.697 -7.032 37.461 1.00 54.47 167 ASN A C 1
ATOM 1311 O O . ASN A 1 167 ? -13.592 -5.863 37.826 1.00 54.47 167 ASN A O 1
ATOM 1315 N N . ILE A 1 168 ? -13.782 -7.385 36.180 1.00 55.88 168 ILE A N 1
ATOM 1316 C CA . ILE A 1 168 ? -13.673 -6.481 35.024 1.00 55.88 168 ILE A CA 1
ATOM 1317 C C . ILE A 1 168 ? -14.739 -5.364 35.028 1.00 55.88 168 ILE A C 1
ATOM 1319 O O . ILE A 1 168 ? -14.545 -4.319 34.411 1.00 55.88 168 ILE A O 1
ATOM 1323 N N . LEU A 1 169 ? -15.835 -5.526 35.777 1.00 60.88 169 LEU A N 1
ATOM 1324 C CA . LEU A 1 169 ? -16.896 -4.518 35.877 1.00 60.88 169 LEU A CA 1
ATOM 1325 C C . LEU A 1 169 ? -16.549 -3.305 36.759 1.00 60.88 169 LEU A C 1
ATOM 1327 O O . LEU A 1 169 ? -17.233 -2.291 36.653 1.00 60.88 169 LEU A O 1
ATOM 1331 N N . ASP A 1 170 ? -15.518 -3.390 37.606 1.00 60.00 170 ASP A N 1
ATOM 1332 C CA . ASP A 1 170 ? -15.163 -2.334 38.571 1.00 60.00 170 ASP A CA 1
ATOM 1333 C C . ASP A 1 170 ? -13.849 -1.590 38.218 1.00 60.00 170 ASP A C 1
ATOM 1335 O O . ASP A 1 170 ? -13.375 -0.780 39.017 1.00 60.00 170 ASP A O 1
ATOM 1339 N N . GLY A 1 171 ? -13.246 -1.833 37.043 1.00 65.25 171 GLY A N 1
ATOM 1340 C CA . GLY A 1 171 ? -11.961 -1.232 36.650 1.00 65.25 171 GLY A CA 1
ATOM 1341 C C . GLY A 1 171 ? -11.793 -0.955 35.153 1.00 65.25 171 GLY A C 1
ATOM 1342 O O . GLY A 1 171 ? -12.637 -1.321 34.333 1.00 65.25 171 GLY A O 1
ATOM 1343 N N . ASP A 1 172 ? -10.683 -0.298 34.804 1.00 72.69 172 ASP A N 1
ATOM 1344 C CA . ASP A 1 172 ? -10.322 -0.016 33.413 1.00 72.69 172 ASP A CA 1
ATOM 1345 C C . ASP A 1 172 ? -9.962 -1.310 32.675 1.00 72.69 172 ASP A C 1
ATOM 1347 O O . ASP A 1 172 ? -9.238 -2.165 33.190 1.00 72.69 172 ASP A O 1
ATOM 1351 N N . ASN A 1 173 ? -10.460 -1.438 31.445 1.00 78.12 173 ASN A N 1
ATOM 1352 C CA . ASN A 1 173 ? -10.236 -2.601 30.597 1.00 78.12 173 ASN A CA 1
ATOM 1353 C C . ASN A 1 173 ? -9.369 -2.242 29.398 1.00 78.12 173 ASN A C 1
ATOM 1355 O O . ASN A 1 173 ? -9.622 -1.251 28.714 1.00 78.12 173 ASN A O 1
ATOM 1359 N N . THR A 1 174 ? -8.397 -3.105 29.109 1.00 84.88 174 THR A N 1
ATOM 1360 C CA . THR A 1 174 ? -7.529 -2.976 27.937 1.00 84.88 174 THR A CA 1
ATOM 1361 C C . THR A 1 174 ? -7.904 -4.024 26.899 1.00 84.88 174 THR A C 1
ATOM 1363 O O . THR A 1 174 ? -7.993 -5.218 27.203 1.00 84.88 174 THR A O 1
ATOM 1366 N N . PHE A 1 175 ? -8.089 -3.565 25.664 1.00 88.94 175 PHE A N 1
ATOM 1367 C CA . PHE A 1 175 ? -8.304 -4.400 24.488 1.00 88.94 175 PHE A CA 1
ATOM 1368 C C . PHE A 1 175 ? -7.163 -4.174 23.504 1.00 88.94 175 PHE A C 1
ATOM 1370 O O . PHE A 1 175 ? -6.765 -3.032 23.258 1.00 88.94 175 PHE A O 1
ATOM 1377 N N . CYS A 1 176 ? -6.652 -5.259 22.935 1.00 92.50 176 CYS A N 1
ATOM 1378 C CA . CYS A 1 176 ? -5.639 -5.205 21.896 1.00 92.50 176 CYS A CA 1
ATOM 1379 C C . CYS A 1 176 ? -6.343 -5.278 20.544 1.00 92.50 176 CYS A C 1
ATOM 1381 O O . CYS A 1 176 ? -7.141 -6.180 20.308 1.00 92.50 176 CYS A O 1
ATOM 1383 N N . ILE A 1 177 ? -6.080 -4.308 19.669 1.00 92.06 177 ILE A N 1
ATOM 1384 C CA . ILE A 1 177 ? -6.702 -4.228 18.346 1.00 92.06 177 ILE A CA 1
ATOM 1385 C C . ILE A 1 177 ? -5.598 -4.150 17.303 1.00 92.06 177 ILE A C 1
ATOM 1387 O O . ILE A 1 177 ? -4.680 -3.333 17.410 1.00 92.06 177 ILE A O 1
ATOM 1391 N N . ARG A 1 178 ? -5.714 -4.973 16.265 1.00 89.56 178 ARG A N 1
ATOM 1392 C CA . ARG A 1 178 ? -4.905 -4.879 15.055 1.00 89.56 178 ARG A CA 1
ATOM 1393 C C . ARG A 1 178 ? -5.752 -4.294 13.940 1.00 89.56 178 ARG A C 1
ATOM 1395 O O . ARG A 1 178 ? -6.792 -4.854 13.610 1.00 89.56 178 ARG A O 1
ATOM 1402 N N . ILE A 1 179 ? -5.268 -3.208 13.347 1.00 85.50 179 ILE A N 1
ATOM 1403 C CA . ILE A 1 179 ? -5.866 -2.612 12.153 1.00 85.50 179 ILE A CA 1
ATOM 1404 C C . ILE A 1 179 ? -4.972 -2.907 10.951 1.00 85.50 179 ILE A C 1
ATOM 1406 O O . ILE A 1 179 ? -3.751 -2.743 11.033 1.00 85.50 179 ILE A O 1
ATOM 1410 N N . ARG A 1 180 ? -5.568 -3.356 9.847 1.00 77.12 180 ARG A N 1
ATOM 1411 C CA . ARG A 1 180 ? -4.888 -3.573 8.568 1.00 77.12 180 ARG A CA 1
ATOM 1412 C C . ARG A 1 180 ? -5.651 -2.859 7.470 1.00 77.12 180 ARG A C 1
ATOM 1414 O O . ARG A 1 180 ? -6.814 -3.155 7.241 1.00 77.12 180 ARG A O 1
ATOM 1421 N N . ASP A 1 181 ? -4.973 -1.969 6.768 1.00 74.44 181 ASP A N 1
ATOM 1422 C CA . ASP A 1 181 ? -5.471 -1.404 5.522 1.00 74.44 181 ASP A CA 1
ATOM 1423 C C . ASP A 1 181 ? -4.472 -1.764 4.422 1.00 74.44 181 ASP A C 1
ATOM 1425 O O . ASP A 1 181 ? -3.311 -1.351 4.457 1.00 74.44 181 ASP A O 1
ATOM 1429 N N . TYR A 1 182 ? -4.913 -2.596 3.480 1.00 64.94 182 TYR A N 1
ATOM 1430 C CA . TYR A 1 182 ? -4.075 -3.075 2.380 1.00 64.94 182 TYR A CA 1
ATOM 1431 C C . TYR A 1 182 ? -3.886 -2.019 1.280 1.00 64.94 182 TYR A C 1
ATOM 1433 O O . TYR A 1 182 ? -3.024 -2.195 0.414 1.00 64.94 182 TYR A O 1
ATOM 1441 N N . ASN A 1 183 ? -4.654 -0.925 1.329 1.00 61.12 183 ASN A N 1
ATOM 1442 C CA . ASN A 1 183 ? -4.547 0.204 0.411 1.00 61.12 183 ASN A CA 1
ATOM 1443 C C . ASN A 1 183 ? -3.539 1.256 0.906 1.00 61.12 183 ASN A C 1
ATOM 1445 O O . ASN A 1 183 ? -3.095 2.091 0.119 1.00 61.12 183 ASN A O 1
ATOM 1449 N N . MET A 1 184 ? -3.144 1.229 2.186 1.00 63.12 184 MET A N 1
ATOM 1450 C CA . MET A 1 184 ? -2.144 2.154 2.723 1.00 63.12 184 MET A CA 1
ATOM 1451 C C . MET A 1 184 ? -0.730 1.763 2.270 1.00 63.12 184 MET A C 1
ATOM 1453 O O . MET A 1 184 ? -0.160 0.768 2.718 1.00 63.12 184 MET A O 1
ATOM 1457 N N . VAL A 1 185 ? -0.130 2.577 1.398 1.00 54.19 185 VAL A N 1
ATOM 1458 C CA . VAL A 1 185 ? 1.278 2.452 0.989 1.00 54.19 185 VAL A CA 1
ATOM 1459 C C . VAL A 1 185 ? 2.136 3.363 1.870 1.00 54.19 185 VAL A C 1
ATOM 1461 O O . VAL A 1 185 ? 1.809 4.531 2.059 1.00 54.19 185 VAL A O 1
ATOM 1464 N N . ALA A 1 186 ? 3.244 2.842 2.410 1.00 48.75 186 ALA A N 1
ATOM 1465 C CA . ALA A 1 186 ? 4.144 3.600 3.282 1.00 48.75 186 ALA A CA 1
ATOM 1466 C C . ALA A 1 186 ? 4.646 4.901 2.618 1.00 48.75 186 ALA A C 1
ATOM 1468 O O . ALA A 1 186 ? 5.110 4.907 1.476 1.00 48.75 186 ALA A O 1
ATOM 1469 N N . SER A 1 187 ? 4.578 5.991 3.382 1.00 46.00 187 SER A N 1
ATOM 1470 C CA . SER A 1 187 ? 4.718 7.412 3.030 1.00 46.00 187 SER A CA 1
ATOM 1471 C C . SER A 1 187 ? 6.101 7.893 2.557 1.00 46.00 187 SER A C 1
ATOM 1473 O O . SER A 1 187 ? 6.386 9.086 2.602 1.00 46.00 187 SER A O 1
ATOM 1475 N N . ASN A 1 188 ? 6.950 7.024 2.007 1.00 42.12 188 ASN A N 1
ATOM 1476 C CA . ASN A 1 188 ? 8.234 7.445 1.420 1.00 42.12 188 ASN A CA 1
ATOM 1477 C C . ASN A 1 188 ? 8.094 8.164 0.061 1.00 42.12 188 ASN A C 1
ATOM 1479 O O . ASN A 1 188 ? 9.096 8.471 -0.586 1.00 42.12 188 ASN A O 1
ATOM 1483 N N . LEU A 1 189 ? 6.866 8.435 -0.390 1.00 42.53 189 LEU A N 1
ATOM 1484 C CA . LEU A 1 189 ? 6.570 9.152 -1.624 1.00 42.53 189 LEU A CA 1
ATOM 1485 C C . LEU A 1 189 ? 6.233 10.613 -1.292 1.00 42.53 189 LEU A C 1
ATOM 1487 O O . LEU A 1 189 ? 5.295 10.889 -0.554 1.00 42.53 189 LEU A O 1
ATOM 1491 N N . SER A 1 190 ? 7.052 11.530 -1.810 1.00 42.47 190 SER A N 1
ATOM 1492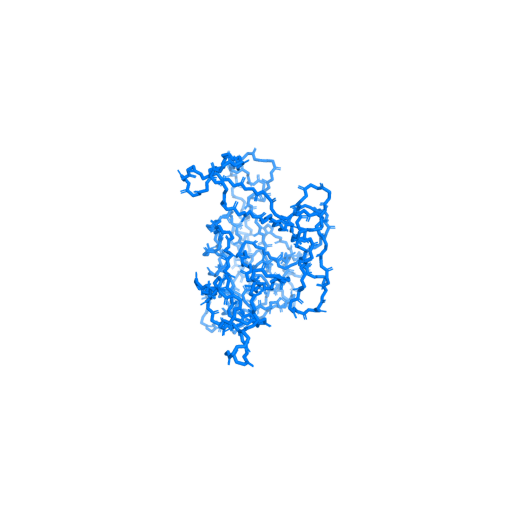 C CA . SER A 1 190 ? 7.050 12.982 -1.582 1.00 42.47 190 SER A CA 1
ATOM 1493 C C . SER A 1 190 ? 5.698 13.589 -1.173 1.00 42.47 190 SER A C 1
ATOM 1495 O O . SER A 1 190 ? 4.806 13.774 -2.001 1.00 42.47 190 SER A O 1
ATOM 1497 N N . ASN A 1 191 ? 5.616 13.967 0.104 1.00 44.34 191 ASN A N 1
ATOM 1498 C CA . ASN A 1 191 ? 4.561 14.768 0.722 1.00 44.34 191 ASN A CA 1
ATOM 1499 C C . ASN A 1 191 ? 4.247 16.032 -0.101 1.00 44.34 191 ASN A C 1
ATOM 1501 O O . ASN A 1 191 ? 4.967 17.028 -0.020 1.00 44.34 191 ASN A O 1
ATOM 1505 N N . THR A 1 192 ? 3.147 16.007 -0.852 1.00 45.88 192 THR A N 1
ATOM 1506 C CA . THR A 1 192 ? 2.430 17.227 -1.270 1.00 45.88 192 THR A CA 1
ATOM 1507 C C . THR A 1 192 ? 0.923 17.120 -1.034 1.00 45.88 192 THR A C 1
ATOM 1509 O O . THR A 1 192 ? 0.307 18.144 -0.756 1.00 45.88 192 THR A O 1
ATOM 1512 N N . ASP A 1 193 ? 0.365 15.905 -0.977 1.00 45.56 193 ASP A N 1
ATOM 1513 C CA . ASP A 1 193 ? -1.017 15.661 -0.552 1.00 45.56 193 ASP A CA 1
ATOM 1514 C C . ASP A 1 193 ? -1.073 15.143 0.889 1.00 45.56 193 ASP A C 1
ATOM 1516 O O . ASP A 1 193 ? -1.021 13.946 1.168 1.00 45.56 193 ASP A O 1
ATOM 1520 N N . SER A 1 194 ? -1.221 16.069 1.832 1.00 46.97 194 SER A N 1
ATOM 1521 C CA . SER A 1 194 ? -1.313 15.818 3.277 1.00 46.97 194 SER A CA 1
ATOM 1522 C C . SER A 1 194 ? -2.527 14.983 3.727 1.00 46.97 194 SER A C 1
ATOM 1524 O O . SER A 1 194 ? -2.641 14.682 4.912 1.00 46.97 194 SER A O 1
ATOM 1526 N N . ASN A 1 195 ? -3.411 14.583 2.806 1.00 46.62 195 ASN A N 1
ATOM 1527 C CA . ASN A 1 195 ? -4.643 13.836 3.092 1.00 46.62 195 ASN A CA 1
ATOM 1528 C C . ASN A 1 195 ? -4.649 12.394 2.548 1.00 46.62 195 ASN A C 1
ATOM 1530 O O . ASN A 1 195 ? -5.606 11.669 2.799 1.00 46.62 195 ASN A O 1
ATOM 1534 N N . ALA A 1 196 ? -3.624 11.962 1.804 1.00 48.50 196 ALA A N 1
ATOM 1535 C CA . ALA A 1 196 ? -3.662 10.673 1.099 1.00 48.50 196 ALA A CA 1
ATOM 1536 C C . ALA A 1 196 ? -3.345 9.443 1.979 1.00 48.50 196 ALA A C 1
ATOM 1538 O O . ALA A 1 196 ? -3.609 8.322 1.560 1.00 48.50 196 ALA A O 1
ATOM 1539 N N . ASN A 1 197 ? -2.834 9.635 3.205 1.00 56.59 197 ASN A N 1
ATOM 1540 C CA . ASN A 1 197 ? -2.357 8.548 4.077 1.00 56.59 197 ASN A CA 1
ATOM 1541 C C . ASN A 1 197 ? -2.950 8.592 5.499 1.00 56.59 197 ASN A C 1
ATOM 1543 O O . ASN A 1 197 ? -2.278 8.228 6.465 1.00 56.59 197 ASN A O 1
ATOM 1547 N N . SER A 1 198 ? -4.178 9.092 5.673 1.00 65.44 198 SER A N 1
ATOM 1548 C CA . SER A 1 198 ? -4.796 9.189 7.002 1.00 65.44 198 SER A CA 1
ATOM 1549 C C . SER A 1 198 ? -5.809 8.073 7.229 1.00 65.44 198 SER A C 1
ATOM 1551 O O . SER A 1 198 ? -6.849 8.034 6.572 1.00 65.44 198 SER A O 1
ATOM 1553 N N . LEU A 1 199 ? -5.534 7.210 8.202 1.00 78.88 199 LEU A N 1
ATOM 1554 C CA . LEU A 1 199 ? -6.495 6.238 8.706 1.00 78.88 199 LEU A CA 1
ATOM 1555 C C . LEU A 1 199 ? -7.133 6.801 9.977 1.00 78.88 199 LEU A C 1
ATOM 1557 O O . LEU A 1 199 ? -6.436 7.247 10.890 1.00 78.88 199 LEU A O 1
ATOM 1561 N N . THR A 1 200 ? -8.463 6.793 10.040 1.00 87.81 200 THR A N 1
ATOM 1562 C CA . THR A 1 200 ? -9.195 7.239 11.231 1.00 87.81 200 THR A CA 1
ATOM 1563 C C . THR A 1 200 ? -9.916 6.081 11.881 1.00 87.81 200 THR A C 1
ATOM 1565 O O . THR A 1 200 ? -10.450 5.216 11.195 1.00 87.81 200 THR A O 1
ATOM 1568 N N . MET A 1 201 ? -9.934 6.074 13.211 1.00 89.25 201 MET A N 1
ATOM 1569 C CA . MET A 1 201 ? -10.664 5.076 13.983 1.00 89.25 201 MET A CA 1
ATOM 1570 C C . MET A 1 201 ? -11.599 5.746 14.985 1.00 89.25 201 MET A C 1
ATOM 1572 O O . MET A 1 201 ? -11.226 6.692 15.682 1.00 89.25 201 MET A O 1
ATOM 1576 N N . GLU A 1 202 ? -12.809 5.209 15.079 1.00 92.75 202 GLU A N 1
ATOM 1577 C CA . GLU A 1 202 ? -13.808 5.536 16.088 1.00 92.75 202 GLU A CA 1
ATOM 1578 C C . GLU A 1 202 ? -14.256 4.238 16.760 1.00 92.75 202 GLU A C 1
ATOM 1580 O O . GLU A 1 202 ? -14.325 3.193 16.116 1.00 92.75 202 GLU A O 1
ATOM 1585 N N . LEU A 1 203 ? -14.555 4.300 18.054 1.00 92.56 203 LEU A N 1
ATOM 1586 C CA . LEU A 1 203 ? -14.981 3.141 18.831 1.00 92.56 203 LEU A CA 1
ATOM 1587 C C . LEU A 1 203 ? -16.418 3.343 19.293 1.00 92.56 203 LEU A C 1
ATOM 1589 O O . LEU A 1 203 ? -16.778 4.400 19.822 1.00 92.56 203 LEU A O 1
ATOM 1593 N N . TYR A 1 204 ? -17.218 2.298 19.127 1.00 93.44 204 TYR A N 1
ATOM 1594 C CA . TYR A 1 204 ? -18.634 2.271 19.450 1.00 93.44 204 TYR A CA 1
ATOM 1595 C C . TYR A 1 204 ? -18.955 1.029 20.279 1.00 93.44 204 TYR A C 1
ATOM 1597 O O . TYR A 1 204 ? -18.306 -0.003 20.138 1.00 93.44 204 TYR A O 1
ATOM 1605 N N . ILE A 1 205 ? -19.969 1.142 21.131 1.00 91.75 205 ILE A N 1
ATOM 1606 C CA . ILE A 1 205 ? -20.592 0.011 21.818 1.00 91.75 205 ILE A CA 1
ATOM 1607 C C . ILE A 1 205 ? -22.079 -0.009 21.479 1.00 91.75 205 ILE A C 1
ATOM 1609 O O . ILE A 1 205 ? -22.689 1.052 21.328 1.00 91.75 205 ILE A O 1
ATOM 1613 N N . GLU A 1 206 ? -22.661 -1.195 21.354 1.00 94.38 206 GLU A N 1
ATOM 1614 C CA . GLU A 1 206 ? -24.103 -1.350 21.173 1.00 94.38 206 GLU A CA 1
ATOM 1615 C C . GLU A 1 206 ? -24.865 -0.827 22.403 1.00 94.38 206 GLU A C 1
ATOM 1617 O O . GLU A 1 206 ? -24.477 -1.063 23.549 1.00 94.38 206 GLU A O 1
ATOM 1622 N N . ASP A 1 207 ? -25.925 -0.056 22.165 1.00 94.94 207 ASP A N 1
ATOM 1623 C CA . ASP A 1 207 ? -26.742 0.585 23.194 1.00 94.94 207 ASP A CA 1
ATOM 1624 C C . ASP A 1 207 ? -28.194 0.700 22.716 1.00 94.94 207 ASP A C 1
ATOM 1626 O O . ASP A 1 207 ? -28.622 1.718 22.170 1.00 94.94 207 ASP A O 1
ATOM 1630 N N . ASP A 1 208 ? -28.986 -0.341 22.959 1.00 93.56 208 ASP A N 1
ATOM 1631 C CA . ASP A 1 208 ? -30.397 -0.393 22.557 1.00 93.56 208 ASP A CA 1
ATOM 1632 C C . ASP A 1 208 ? -31.269 0.720 23.152 1.00 93.56 208 ASP A C 1
ATOM 1634 O O . ASP A 1 208 ? -32.319 1.070 22.596 1.00 93.56 208 ASP A O 1
ATOM 1638 N N . LYS A 1 209 ? -30.868 1.256 24.313 1.00 93.06 209 LYS A N 1
ATOM 1639 C CA . LYS A 1 209 ? -31.679 2.194 25.095 1.00 93.06 209 LYS A CA 1
ATOM 1640 C C . LYS A 1 209 ? -31.461 3.632 24.654 1.00 93.06 209 LYS A C 1
ATOM 1642 O O . LYS A 1 209 ? -32.438 4.353 24.468 1.00 93.06 209 LYS A O 1
ATOM 1647 N N . ASN A 1 210 ? -30.201 4.045 24.525 1.00 93.12 210 ASN A N 1
ATOM 1648 C CA . ASN A 1 210 ? -29.831 5.441 24.279 1.00 93.12 210 ASN A CA 1
ATOM 1649 C C . ASN A 1 210 ? -28.957 5.630 23.031 1.00 93.12 210 ASN A C 1
ATOM 1651 O O . ASN A 1 210 ? -28.620 6.769 22.697 1.00 93.12 210 ASN A O 1
ATOM 1655 N N . GLY A 1 211 ? -28.586 4.541 22.356 1.00 92.12 211 GLY A N 1
ATOM 1656 C CA . GLY A 1 211 ? -27.737 4.570 21.177 1.00 92.12 211 GLY A CA 1
ATOM 1657 C C . GLY A 1 211 ? -28.397 5.272 19.997 1.00 92.12 211 GLY A C 1
ATOM 1658 O O . GLY A 1 211 ? -29.622 5.317 19.849 1.00 92.12 211 GLY A O 1
ATOM 1659 N N . LYS A 1 212 ? -27.553 5.829 19.132 1.00 94.69 212 LYS A N 1
ATOM 1660 C CA . LYS A 1 212 ? -27.964 6.378 17.840 1.00 94.69 212 LYS A CA 1
ATOM 1661 C C . LYS A 1 212 ? -27.924 5.267 16.801 1.00 94.69 212 LYS A C 1
ATOM 1663 O O . LYS A 1 212 ? -26.999 4.461 16.806 1.00 94.69 212 LYS A O 1
ATOM 1668 N N . GLU A 1 213 ? -28.909 5.238 15.912 1.00 95.75 213 GLU A N 1
ATOM 1669 C CA . GLU A 1 213 ? -28.908 4.290 14.798 1.00 95.75 213 GLU A CA 1
ATOM 1670 C C . GLU A 1 213 ? -27.731 4.567 13.856 1.00 95.75 213 GLU A C 1
ATOM 1672 O O . GLU A 1 213 ? -27.496 5.705 13.441 1.00 95.75 213 GLU A O 1
ATOM 1677 N N . MET A 1 214 ? -27.001 3.507 13.525 1.00 93.62 214 MET A N 1
ATOM 1678 C CA . MET A 1 214 ? -25.903 3.484 12.569 1.00 93.62 214 MET A CA 1
ATOM 1679 C C . MET A 1 214 ? -26.083 2.277 11.649 1.00 93.62 214 MET A C 1
ATOM 1681 O O . MET A 1 214 ? -26.506 1.213 12.097 1.00 93.62 214 MET A O 1
ATOM 1685 N N . ASN A 1 215 ? -25.790 2.441 10.358 1.00 91.69 215 ASN A N 1
ATOM 1686 C CA . ASN A 1 215 ? -25.738 1.314 9.434 1.00 91.69 215 ASN A CA 1
ATOM 1687 C C . ASN A 1 215 ? -24.318 0.738 9.435 1.00 91.69 215 ASN A C 1
ATOM 1689 O O . ASN A 1 215 ? -23.379 1.445 9.075 1.00 91.69 215 ASN A O 1
ATOM 1693 N N . ILE A 1 216 ? -24.173 -0.514 9.861 1.00 85.75 216 ILE A N 1
ATOM 1694 C CA . ILE A 1 216 ? -22.906 -1.243 9.913 1.00 85.75 216 ILE A CA 1
ATOM 1695 C C . ILE A 1 216 ? -23.094 -2.501 9.068 1.00 85.75 216 ILE A C 1
ATOM 1697 O O . ILE A 1 216 ? -23.947 -3.328 9.374 1.00 85.75 216 ILE A O 1
ATOM 1701 N N . ASN A 1 217 ? -22.338 -2.633 7.976 1.00 83.25 217 ASN A N 1
ATOM 1702 C CA . ASN A 1 217 ? -22.400 -3.782 7.060 1.00 83.25 217 ASN A CA 1
ATOM 1703 C C . ASN A 1 217 ? -23.818 -4.123 6.553 1.00 83.25 217 ASN A C 1
ATOM 1705 O O . ASN A 1 217 ? -24.154 -5.286 6.345 1.00 83.25 217 ASN A O 1
ATOM 1709 N N . GLY A 1 218 ? -24.660 -3.107 6.337 1.00 86.62 218 GLY A N 1
ATOM 1710 C CA . GLY A 1 218 ? -26.038 -3.282 5.871 1.00 86.62 218 GLY A CA 1
ATOM 1711 C C . GLY A 1 218 ? -27.063 -3.495 6.986 1.00 86.62 218 GLY A C 1
ATOM 1712 O O . GLY A 1 218 ? -28.262 -3.460 6.706 1.00 86.62 218 GLY A O 1
ATOM 1713 N N . GLU A 1 219 ? -26.633 -3.631 8.239 1.00 91.81 219 GLU A N 1
ATOM 1714 C CA . GLU A 1 219 ? -27.507 -3.791 9.399 1.00 91.81 219 GLU A CA 1
ATOM 1715 C C . GLU A 1 219 ? -27.655 -2.477 10.167 1.00 91.81 219 GLU A C 1
ATOM 1717 O O . GLU A 1 219 ? -26.706 -1.710 10.324 1.00 91.81 219 GLU A O 1
ATOM 1722 N N . SER A 1 220 ? -28.870 -2.190 10.639 1.00 94.25 220 SER A N 1
ATOM 1723 C CA . SER A 1 220 ? -29.120 -1.033 11.497 1.00 94.25 220 SER A CA 1
ATOM 1724 C C . SER A 1 220 ? -28.916 -1.434 12.952 1.00 94.25 220 SER A C 1
ATOM 1726 O O . SER A 1 220 ? -29.673 -2.245 13.482 1.00 94.25 220 SER A O 1
ATOM 1728 N N . VAL A 1 221 ? -27.898 -0.855 13.585 1.00 95.94 221 VAL A N 1
ATOM 1729 C CA . VAL A 1 221 ? -27.526 -1.120 14.977 1.00 95.94 221 VAL A CA 1
ATOM 1730 C C . VAL A 1 221 ? -27.580 0.188 15.758 1.00 95.94 221 VAL A C 1
ATOM 1732 O O . VAL A 1 221 ? -27.178 1.243 15.259 1.00 95.94 221 VAL A O 1
ATOM 1735 N N . LYS A 1 222 ? -28.086 0.149 16.992 1.00 96.50 222 LYS A N 1
ATOM 1736 C CA . LYS A 1 222 ? -28.046 1.308 17.889 1.00 96.50 222 LYS A CA 1
ATOM 1737 C C . LYS A 1 222 ? -26.743 1.308 18.656 1.00 96.50 222 LYS A C 1
ATOM 1739 O O . LYS A 1 222 ? -26.469 0.385 19.413 1.00 96.50 222 LYS A O 1
ATOM 1744 N N . VAL A 1 223 ? -25.957 2.364 18.486 1.00 96.19 223 VAL A N 1
ATOM 1745 C CA . VAL A 1 223 ? -24.623 2.451 19.075 1.00 96.19 223 VAL A CA 1
ATOM 1746 C C . VAL A 1 223 ? -24.392 3.761 19.816 1.00 96.19 223 VAL A C 1
ATOM 1748 O O . VAL A 1 223 ? -24.882 4.830 19.442 1.00 96.19 223 VAL A O 1
ATOM 1751 N N . SER A 1 224 ? -23.584 3.677 20.863 1.00 95.19 224 SER A N 1
ATOM 1752 C CA . SER A 1 224 ? -23.061 4.805 21.622 1.00 95.19 224 SER A CA 1
ATOM 1753 C C . SER A 1 224 ? -21.558 4.921 21.366 1.00 95.19 224 SER A C 1
ATOM 1755 O O . SER A 1 224 ? -20.806 3.970 21.570 1.00 95.19 224 SER A O 1
ATOM 1757 N N . LYS A 1 225 ? -21.097 6.095 20.911 1.00 94.19 225 LYS A N 1
ATOM 1758 C CA . LYS A 1 225 ? -19.662 6.356 20.708 1.00 94.19 225 LYS A CA 1
ATOM 1759 C C . LYS A 1 225 ? -18.938 6.336 22.058 1.00 94.19 225 LYS A C 1
ATOM 1761 O O . LYS A 1 225 ? -19.350 7.030 22.992 1.00 94.19 225 LYS A O 1
ATOM 1766 N N . ILE A 1 226 ? -17.853 5.572 22.146 1.00 93.69 226 ILE A N 1
ATOM 1767 C CA . ILE A 1 226 ? -16.997 5.470 23.336 1.00 93.69 226 ILE A CA 1
ATOM 1768 C C . ILE A 1 226 ? -15.601 6.055 23.123 1.00 93.69 226 ILE A C 1
ATOM 1770 O O . ILE A 1 226 ? -14.930 6.335 24.116 1.00 93.69 226 ILE A O 1
ATOM 1774 N N . SER A 1 227 ? -15.190 6.306 21.872 1.00 92.75 227 SER A N 1
ATOM 1775 C CA . SER A 1 227 ? -13.982 7.075 21.558 1.00 92.75 227 SER A CA 1
ATOM 1776 C C . SER A 1 227 ? -14.182 8.560 21.874 1.00 92.75 227 SER A C 1
ATOM 1778 O O . SER A 1 227 ? -14.391 9.386 20.993 1.00 92.75 227 SER A O 1
ATOM 1780 N N . VAL A 1 228 ? -14.199 8.902 23.159 1.00 93.31 228 VAL A N 1
ATOM 1781 C CA . VAL A 1 228 ? -14.385 10.260 23.685 1.00 93.31 228 VAL A CA 1
ATOM 1782 C C . VAL A 1 228 ? -13.529 10.441 24.935 1.00 93.31 228 VAL A C 1
ATOM 1784 O O . VAL A 1 228 ? -13.257 9.468 25.637 1.00 93.31 228 VAL A O 1
ATOM 1787 N N . SER A 1 229 ? -13.137 11.684 25.232 1.00 87.69 229 SER A N 1
ATOM 1788 C CA . SER A 1 229 ? -12.336 12.007 26.422 1.00 87.69 229 SER A CA 1
ATOM 1789 C C . SER A 1 229 ? -12.973 11.464 27.709 1.00 87.69 229 SER A C 1
ATOM 1791 O O . SER A 1 229 ? -14.177 11.628 27.925 1.00 87.69 229 SER A O 1
ATOM 1793 N N . GLY A 1 230 ? -12.166 10.804 28.545 1.00 85.19 230 GLY A N 1
ATOM 1794 C CA . GLY A 1 230 ? -12.595 10.175 29.796 1.00 85.19 230 GLY A CA 1
ATOM 1795 C C . GLY A 1 230 ? -13.263 8.802 29.646 1.00 85.19 230 GLY A C 1
ATOM 1796 O O . GLY A 1 230 ? -13.785 8.285 30.631 1.00 85.19 230 GLY A O 1
ATOM 1797 N N . LYS A 1 231 ? -13.289 8.224 28.438 1.00 88.56 231 LYS A N 1
ATOM 1798 C CA . LYS A 1 231 ? -13.698 6.833 28.181 1.00 88.56 231 LYS A CA 1
ATOM 1799 C C . LYS A 1 231 ? -12.567 6.091 27.461 1.00 88.56 231 LYS A C 1
ATOM 1801 O O . LYS A 1 231 ? -11.525 5.865 28.056 1.00 88.56 231 LYS A O 1
ATOM 1806 N N . ALA A 1 232 ? -12.741 5.738 26.188 1.00 90.62 232 ALA A N 1
ATOM 1807 C CA . ALA A 1 232 ? -11.674 5.180 25.366 1.00 90.62 232 ALA A CA 1
ATOM 1808 C C . ALA A 1 232 ? -10.976 6.319 24.610 1.00 90.62 232 ALA A C 1
ATOM 1810 O O . ALA A 1 232 ? -11.287 6.581 23.451 1.00 90.62 232 ALA A O 1
ATOM 1811 N N . ASP A 1 233 ? -10.079 7.047 25.274 1.00 93.38 233 ASP A N 1
ATOM 1812 C CA . ASP A 1 233 ? -9.437 8.245 24.715 1.00 93.38 233 ASP A CA 1
ATOM 1813 C C . ASP A 1 233 ? -7.945 8.099 24.417 1.00 93.38 233 ASP A C 1
ATOM 1815 O O . ASP A 1 233 ? -7.345 9.019 23.855 1.00 93.38 233 ASP A O 1
ATOM 1819 N N . ILE A 1 234 ? -7.361 6.944 24.732 1.00 92.81 234 ILE A N 1
ATOM 1820 C CA . ILE A 1 234 ? -5.940 6.660 24.558 1.00 92.81 234 ILE A CA 1
ATOM 1821 C C . ILE A 1 234 ? -5.749 5.339 23.807 1.00 92.81 234 ILE A C 1
ATOM 1823 O O . ILE A 1 234 ? -6.331 4.316 24.158 1.00 92.81 234 ILE A O 1
ATOM 1827 N N . LEU A 1 235 ? -4.863 5.357 22.813 1.00 91.81 235 LEU A N 1
ATOM 1828 C CA . LEU A 1 235 ? -4.294 4.169 22.183 1.00 91.81 235 LEU A CA 1
ATOM 1829 C C . LEU A 1 235 ? -2.786 4.158 22.382 1.00 91.81 235 LEU A C 1
ATOM 1831 O O . LEU A 1 235 ? -2.143 5.207 22.381 1.00 91.81 235 LEU A O 1
ATOM 1835 N N . LYS A 1 236 ? -2.216 2.960 22.471 1.00 91.69 236 LYS A N 1
ATOM 1836 C CA . LYS A 1 236 ? -0.771 2.749 22.475 1.00 91.69 236 LYS A CA 1
ATOM 1837 C C . LYS A 1 236 ? -0.379 1.930 21.252 1.00 91.69 236 LYS A C 1
ATOM 1839 O O . LYS A 1 236 ? -0.887 0.829 21.058 1.00 91.69 236 LYS A O 1
ATOM 1844 N N . LYS A 1 237 ? 0.527 2.459 20.434 1.00 88.69 237 LYS A N 1
ATOM 1845 C CA . LYS A 1 237 ? 1.090 1.753 19.280 1.00 88.69 237 LYS A CA 1
ATOM 1846 C C . LYS A 1 237 ? 2.054 0.6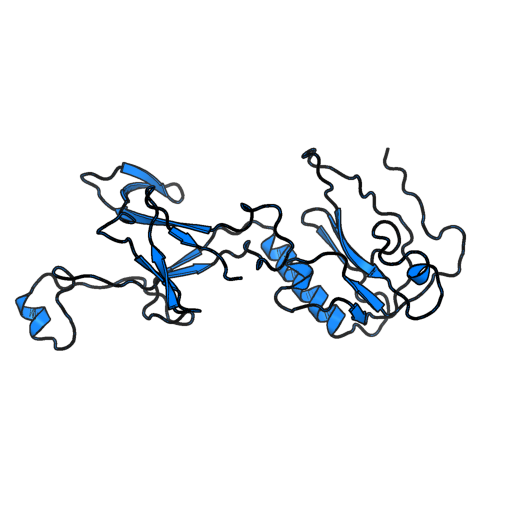65 19.738 1.00 88.69 237 LYS A C 1
ATOM 1848 O O . LYS A 1 237 ? 2.868 0.881 20.633 1.00 88.69 237 LYS A O 1
ATOM 1853 N N . TYR A 1 238 ? 1.981 -0.495 19.093 1.00 86.50 238 TYR A N 1
ATOM 1854 C CA . TYR A 1 238 ? 2.903 -1.599 19.359 1.00 86.50 238 TYR A CA 1
ATOM 1855 C C . TYR A 1 238 ? 4.322 -1.311 18.842 1.00 86.50 238 TYR A C 1
ATOM 1857 O O . TYR A 1 238 ? 5.294 -1.587 19.534 1.00 86.50 238 TYR A O 1
ATOM 1865 N N . SER A 1 239 ? 4.445 -0.728 17.644 1.00 81.94 239 SER A N 1
ATOM 1866 C CA . SER A 1 239 ? 5.716 -0.579 16.917 1.00 81.94 239 SER A CA 1
ATOM 1867 C C . SER A 1 239 ? 6.759 0.283 17.628 1.00 81.94 239 SER A C 1
ATOM 1869 O O . SER A 1 239 ? 7.938 -0.053 17.638 1.00 81.94 239 SER A O 1
ATOM 1871 N N . ASP A 1 240 ? 6.328 1.409 18.188 1.00 83.38 240 ASP A N 1
ATOM 1872 C CA . ASP A 1 240 ? 7.185 2.452 18.761 1.00 83.38 240 ASP A CA 1
ATOM 1873 C C . ASP A 1 240 ? 6.755 2.854 20.182 1.00 83.38 240 ASP A C 1
ATOM 1875 O O . ASP A 1 240 ? 7.379 3.708 20.811 1.00 83.38 240 ASP A O 1
ATOM 1879 N N . GLY A 1 241 ? 5.684 2.250 20.708 1.00 86.00 241 GLY A N 1
ATOM 1880 C CA . GLY A 1 241 ? 5.111 2.615 21.999 1.00 86.00 241 GLY A CA 1
ATOM 1881 C C . GLY A 1 241 ? 4.418 3.979 22.014 1.00 86.00 241 GLY A C 1
ATOM 1882 O O . GLY A 1 241 ? 4.037 4.422 23.100 1.00 86.00 241 GLY A O 1
ATOM 1883 N N . GLN A 1 242 ? 4.255 4.648 20.865 1.00 87.94 242 GLN A N 1
ATOM 1884 C CA . GLN A 1 242 ? 3.656 5.977 20.782 1.00 87.94 242 GLN A CA 1
ATOM 1885 C C . GLN A 1 242 ? 2.213 5.954 21.294 1.00 87.94 242 GLN A C 1
ATOM 1887 O O . GLN A 1 242 ? 1.403 5.103 20.919 1.00 87.94 242 GLN A O 1
ATOM 1892 N N . THR A 1 243 ? 1.881 6.942 22.118 1.00 92.31 243 THR A N 1
ATOM 1893 C CA . THR A 1 243 ? 0.516 7.172 22.586 1.00 92.31 243 THR A CA 1
ATOM 1894 C C . THR A 1 243 ? -0.228 8.083 21.613 1.00 92.31 243 THR A C 1
ATOM 1896 O O . THR A 1 243 ? 0.261 9.161 21.278 1.00 92.31 243 THR A O 1
ATOM 1899 N N . ILE A 1 244 ? -1.424 7.674 21.192 1.00 90.56 244 ILE A N 1
ATOM 1900 C CA . ILE A 1 244 ? -2.343 8.473 20.374 1.00 90.56 244 ILE A CA 1
ATOM 1901 C C . ILE A 1 244 ? -3.552 8.826 21.232 1.00 90.56 244 ILE A C 1
ATOM 1903 O O . ILE A 1 244 ? -4.171 7.948 21.831 1.00 90.56 244 ILE A O 1
ATOM 1907 N N . THR A 1 245 ? -3.902 10.108 21.270 1.00 93.81 245 THR A N 1
ATOM 1908 C CA . THR A 1 245 ? -5.070 10.603 22.003 1.00 93.81 245 THR A CA 1
ATOM 1909 C C . THR A 1 245 ? -6.195 10.941 21.035 1.00 93.81 245 THR A C 1
ATOM 1911 O O . THR A 1 245 ? -5.953 11.422 19.926 1.00 93.81 245 THR A O 1
ATOM 1914 N N . VAL A 1 246 ? -7.432 10.688 21.454 1.00 94.44 246 VAL A N 1
ATOM 1915 C CA . VAL A 1 246 ? -8.621 11.014 20.667 1.00 94.44 246 VAL A CA 1
ATOM 1916 C C . VAL A 1 246 ? -8.753 12.528 20.463 1.00 94.44 246 VAL A C 1
ATOM 1918 O O . VAL A 1 246 ? -8.479 13.322 21.366 1.00 94.44 246 VAL A O 1
ATOM 1921 N N . ASN A 1 247 ? -9.183 12.948 19.274 1.00 92.00 247 ASN A N 1
ATOM 1922 C CA . ASN A 1 247 ? -9.448 14.358 18.997 1.00 92.00 247 ASN A CA 1
ATOM 1923 C C . ASN A 1 247 ? -10.820 14.815 19.544 1.00 92.00 247 ASN A C 1
ATOM 1925 O O . ASN A 1 247 ? -11.614 14.025 20.058 1.00 92.00 247 ASN A O 1
ATOM 1929 N N . GLN A 1 248 ? -11.132 16.105 19.381 1.00 89.50 248 GLN A N 1
ATOM 1930 C CA . GLN A 1 248 ? -12.399 16.699 19.836 1.00 89.50 248 GLN A CA 1
ATOM 1931 C C . GLN A 1 248 ? -13.652 16.119 19.147 1.00 89.50 248 GLN A C 1
ATOM 1933 O O . GLN A 1 248 ? -14.748 16.235 19.688 1.00 89.50 248 GLN A O 1
ATOM 1938 N N . GLU A 1 249 ? -13.509 15.479 17.982 1.00 90.56 249 GLU A N 1
ATOM 1939 C CA . GLU A 1 249 ? -14.606 14.820 17.252 1.00 90.56 249 GLU A CA 1
ATOM 1940 C C . GLU A 1 249 ? -14.833 13.360 17.686 1.00 90.56 249 GLU A C 1
ATOM 1942 O O . GLU A 1 249 ? -15.791 12.709 17.248 1.00 90.56 249 GLU A O 1
ATOM 1947 N N . GLY A 1 250 ? -13.961 12.832 18.547 1.00 92.50 250 GLY A N 1
ATOM 1948 C CA . GLY A 1 250 ? -13.989 11.438 18.963 1.00 92.50 250 GLY A CA 1
ATOM 1949 C C . GLY A 1 250 ? -13.315 10.477 17.978 1.00 92.50 250 GLY A C 1
ATOM 1950 O O . GLY A 1 250 ? -13.687 9.305 17.929 1.00 92.50 250 GLY A O 1
ATOM 1951 N N . LYS A 1 251 ? -12.356 10.968 17.182 1.00 92.56 251 LYS A N 1
ATOM 1952 C CA . LYS A 1 251 ? -11.583 10.189 16.203 1.00 92.56 251 LYS A CA 1
ATOM 1953 C C . LYS A 1 251 ? -10.124 10.069 16.625 1.00 92.56 251 LYS A C 1
ATOM 1955 O O . LYS A 1 251 ? -9.489 11.060 16.995 1.00 92.56 251 LYS A O 1
ATOM 1960 N N . PHE A 1 252 ? -9.576 8.869 16.495 1.00 91.38 252 PHE A N 1
ATOM 1961 C CA . PHE A 1 252 ? -8.139 8.633 16.523 1.00 91.38 252 PHE A CA 1
ATOM 1962 C C . PHE A 1 252 ? -7.566 8.820 15.123 1.00 91.38 252 PHE A C 1
ATOM 1964 O O . PHE A 1 252 ? -8.080 8.245 14.166 1.00 91.38 252 PHE A O 1
ATOM 1971 N N . GLN A 1 253 ? -6.504 9.615 15.014 1.00 88.62 253 GLN A N 1
ATOM 1972 C CA . GLN A 1 253 ? -5.754 9.804 13.775 1.00 88.62 253 GLN A CA 1
ATOM 1973 C C . GLN A 1 253 ? -4.563 8.847 13.786 1.00 88.62 253 GLN A C 1
ATOM 1975 O O . GLN A 1 253 ? -3.607 9.040 14.539 1.00 88.62 253 GLN A O 1
ATOM 1980 N N . LEU A 1 254 ? -4.649 7.781 12.996 1.00 81.69 254 LEU A N 1
ATOM 1981 C CA . LEU A 1 254 ? -3.619 6.759 12.890 1.00 81.69 254 LEU A CA 1
ATOM 1982 C C . LEU A 1 254 ? -2.667 7.164 11.763 1.00 81.69 254 LEU A C 1
ATOM 1984 O O . LEU A 1 254 ? -2.942 6.957 10.584 1.00 81.69 254 LEU A O 1
ATOM 1988 N N . THR A 1 255 ? -1.549 7.784 12.129 1.00 66.94 255 THR A N 1
ATOM 1989 C CA . THR A 1 255 ? -0.473 8.086 11.183 1.00 66.94 255 THR A CA 1
ATOM 1990 C C . THR A 1 255 ? 0.441 6.875 11.035 1.00 66.94 255 THR A C 1
ATOM 1992 O O . THR A 1 255 ? 0.871 6.282 12.033 1.00 66.94 255 THR A O 1
ATOM 1995 N N . THR A 1 256 ? 0.767 6.506 9.798 1.00 54.22 256 THR A N 1
ATOM 1996 C CA . THR A 1 256 ? 1.941 5.670 9.530 1.00 54.22 256 THR A CA 1
ATOM 1997 C C . THR A 1 256 ? 3.174 6.498 9.885 1.00 54.22 256 THR A C 1
ATOM 1999 O O . THR A 1 256 ? 3.242 7.669 9.517 1.00 54.22 256 THR A O 1
ATOM 2002 N N . GLY A 1 257 ? 4.084 5.942 10.689 1.00 45.78 257 GLY A N 1
ATOM 2003 C CA . GLY A 1 257 ? 5.301 6.644 11.107 1.00 45.78 257 GLY A CA 1
ATOM 2004 C C . GLY A 1 257 ? 6.125 7.133 9.912 1.00 45.78 257 GLY A C 1
ATOM 2005 O O . GLY A 1 257 ? 6.023 6.563 8.823 1.00 45.78 257 GLY A O 1
ATOM 2006 N N . GLU A 1 258 ? 6.886 8.206 10.140 1.00 33.88 258 GLU A N 1
ATOM 2007 C CA . GLU A 1 258 ? 7.902 8.731 9.213 1.00 33.88 258 GLU A CA 1
ATOM 2008 C C . GLU A 1 258 ? 8.938 7.672 8.812 1.00 33.88 258 GLU A C 1
ATOM 2010 O O . GLU A 1 258 ? 9.310 6.836 9.672 1.00 33.88 258 GLU A O 1
#

pLDDT: mean 78.6, std 15.62, range [33.88, 96.5]

Sequence (258 aa):
MTQGFSNNSFDNTGHTTSHASKVNEGAMTQYPYYISSSISTATTHSQYYQLAMEEDSNHDGTNDIVVWFCLKNGKENAYTYSPNDVRNNYYFYSKGNVIYTGVGHKTGITQQEQQLFANAVIAAANVTAVDPEATFLDDFDPVASQEEYRYYMPDRLKASEAGDTSNILDGDNTFCIRIRDYNMVASNLSNTDSNANSLTMELYIEDDKNGKEMNINGESVKVSKISVSGKADILKKYSDGQTITVNQEGKFQLTTGE

Radius of gyration: 26.25 Å; chains: 1; bounding box: 59×34×84 Å